Protein 3IE7 (pdb70)

Nearest PDB structures (foldseek):
  3ie7-assembly1_A-2  TM=1.003E+00  e=3.766E-66  Listeria innocua
  3jul-assembly1_A-2  TM=9.665E-01  e=1.535E-56  Listeria innocua
  3uqe-assembly1_A-2  TM=9.172E-01  e=2.773E-26  Escherichia coli K-12
  3umo-assembly1_A  TM=9.247E-01  e=9.355E-26  Escherichia coli K-12
  3uqe-assembly1_B-2  TM=9.059E-01  e=6.903E-26  Escherichia coli K-12

Foldseek 3Di:
DEEEEEFAAKAKEKEFAFADDDDPPDDTDGPDIDIAIGGLSLLLQLLLVVVVGHYEYEYEAEDPCVVVNVVRCVVSVHHYDYDYDYPDHRWYAYWYFYPNAQDIDGTDQGDDDDPVRLVVRLVCCLVPAALAYYEYEDDHGPPCDPVSLLSVLVSNVVRNHQYEYADAAPSVVSPLCAHAYYEAEPVRCVNQFDPVDDDPVVRQLVSCVRYQWYWYAYPQQQIWIDHPNWIKRKHFDDDDARYLAQLVSSLVSQLVSPVCPDNLLSSLLSRLQSRQCSPRDRRDGDPVSSVVRSVVMDMDIDD

Solvent-accessible surface area: 14335 Å² total

Structure (mmCIF, N/CA/C/O backbone):
data_3IE7
#
_entry.id   3IE7
#
_cell.length_a   146.108
_cell.length_b   46.244
_cell.length_c   57.762
_cell.angle_alpha   90.00
_cell.angle_beta   102.08
_cell.angle_gamma   90.00
#
_symmetry.space_group_name_H-M   'C 1 2 1'
#
loop_
_entity.id
_entity.type
_entity.pdbx_description
1 polymer 'Lin2199 protein'
2 non-polymer "ADENOSINE-5'-TRIPHOSPHATE"
3 non-polymer 'MAGNESIUM ION'
4 non-polymer GLYCEROL
5 water water
#
loop_
_atom_site.group_PDB
_atom_site.id
_atom_site.type_symbol
_atom_site.label_atom_id
_atom_site.label_alt_id
_atom_site.label_comp_id
_atom_site.label_asym_id
_atom_site.label_entity_id
_atom_site.label_seq_id
_atom_site.pdbx_PDB_ins_code
_atom_site.Cartn_x
_atom_site.Cartn_y
_atom_site.Cartn_z
_atom_site.occupancy
_atom_site.B_iso_or_equiv
_atom_site.auth_seq_id
_atom_site.auth_comp_id
_atom_site.auth_asym_id
_atom_site.auth_atom_id
_atom_site.pdbx_PDB_model_num
ATOM 1 N N . SER A 1 2 ? 35.086 -15.441 10.456 1.00 32.36 -2 SER A N 1
ATOM 2 C CA . SER A 1 2 ? 34.271 -14.336 11.036 1.00 30.64 -2 SER A CA 1
ATOM 3 C C . SER A 1 2 ? 33.141 -13.986 10.081 1.00 28.37 -2 SER A C 1
ATOM 4 O O . SER A 1 2 ? 33.188 -14.317 8.898 1.00 28.25 -2 SER A O 1
ATOM 7 N N . LEU A 1 3 ? 32.127 -13.308 10.600 1.00 24.06 -1 LEU A N 1
ATOM 8 C CA . LEU A 1 3 ? 30.973 -12.939 9.803 1.00 23.64 -1 LEU A CA 1
ATOM 9 C C . LEU A 1 3 ? 30.300 -11.724 10.416 1.00 18.79 -1 LEU A C 1
ATOM 10 O O . LEU A 1 3 ? 30.539 -11.388 11.578 1.00 17.57 -1 LEU A O 1
ATOM 15 N N . ILE A 1 4 ? 29.469 -11.062 9.621 1.00 16.78 2 ILE A N 1
ATOM 16 C CA . ILE A 1 4 ? 28.726 -9.906 10.100 1.00 15.22 2 ILE A CA 1
ATOM 17 C C . ILE A 1 4 ? 27.255 -10.279 10.198 1.00 15.33 2 ILE A C 1
ATOM 18 O O . ILE A 1 4 ? 26.677 -10.831 9.255 1.00 16.10 2 ILE A O 1
ATOM 23 N N . TYR A 1 5 ? 26.654 -9.974 11.341 1.00 13.77 3 TYR A N 1
ATOM 24 C CA . TYR A 1 5 ? 25.242 -10.245 11.556 1.00 15.83 3 TYR A CA 1
ATOM 25 C C . TYR A 1 5 ? 24.515 -8.921 11.702 1.00 16.66 3 TYR A C 1
ATOM 26 O O . TYR A 1 5 ? 25.027 -7.994 12.331 1.00 16.87 3 TYR A O 1
ATOM 35 N N . THR A 1 6 ? 23.336 -8.820 11.105 1.00 15.93 4 THR A N 1
ATOM 36 C CA . THR A 1 6 ? 22.532 -7.620 11.277 1.00 15.66 4 THR A CA 1
ATOM 37 C C . THR A 1 6 ? 21.310 -8.101 12.036 1.00 16.26 4 THR A C 1
ATOM 38 O O . THR A 1 6 ? 20.894 -9.254 11.898 1.00 15.92 4 THR A O 1
ATOM 42 N N . ILE A 1 7 ? 20.752 -7.227 12.859 1.00 15.42 5 ILE A N 1
ATOM 43 C CA . ILE A 1 7 ? 19.567 -7.576 13.625 1.00 16.84 5 ILE A CA 1
ATOM 44 C C . ILE A 1 7 ? 18.479 -6.566 13.310 1.00 16.89 5 ILE A C 1
ATOM 45 O O . ILE A 1 7 ? 18.638 -5.370 13.549 1.00 16.72 5 ILE A O 1
ATOM 50 N N . THR A 1 8 ? 17.378 -7.062 12.758 1.00 17.34 6 THR A N 1
ATOM 51 C CA . THR A 1 8 ? 16.242 -6.225 12.402 1.00 16.21 6 THR A CA 1
ATOM 52 C C . THR A 1 8 ? 15.059 -6.695 13.234 1.00 16.70 6 THR A C 1
ATOM 53 O O . THR A 1 8 ? 14.415 -7.694 12.911 1.00 18.13 6 THR A O 1
ATOM 57 N N . LEU A 1 9 ? 14.787 -5.974 14.314 1.00 17.31 7 LEU A N 1
ATOM 58 C CA . LEU A 1 9 ? 13.685 -6.320 15.199 1.00 17.70 7 LEU A CA 1
ATOM 59 C C . LEU A 1 9 ? 12.330 -5.987 14.584 1.00 18.91 7 LEU A C 1
ATOM 60 O O . LEU A 1 9 ? 11.312 -6.563 14.965 1.00 19.67 7 LEU A O 1
ATOM 65 N N . ASN A 1 10 ? 12.314 -5.067 13.626 1.00 19.05 8 ASN A N 1
ATOM 66 C CA . ASN A 1 10 ? 11.057 -4.664 13.001 1.00 19.29 8 ASN A CA 1
ATOM 67 C C . ASN A 1 10 ? 11.188 -4.637 11.478 1.00 18.23 8 ASN A C 1
ATOM 68 O O . ASN A 1 10 ? 11.146 -3.576 10.857 1.00 19.36 8 ASN A O 1
ATOM 73 N N . PRO A 1 11 ? 11.341 -5.815 10.854 1.00 18.06 9 PRO A N 1
ATOM 74 C CA . PRO A 1 11 ? 11.475 -5.865 9.398 1.00 18.62 9 PRO A CA 1
ATOM 75 C C . PRO A 1 11 ? 10.209 -5.404 8.689 1.00 20.47 9 PRO A C 1
ATOM 76 O O . PRO A 1 11 ? 9.139 -5.305 9.293 1.00 19.90 9 PRO A O 1
ATOM 80 N N . ALA A 1 12 ? 10.346 -5.119 7.404 1.00 20.21 10 ALA A N 1
ATOM 81 C CA . ALA A 1 12 ? 9.218 -4.673 6.608 1.00 21.20 10 ALA A CA 1
ATOM 82 C C . ALA A 1 12 ? 9.397 -5.058 5.156 1.00 21.57 10 ALA A C 1
ATOM 83 O O . ALA A 1 12 ? 10.473 -5.477 4.731 1.00 22.52 10 ALA A O 1
ATOM 85 N N . ILE A 1 13 ? 8.310 -4.938 4.408 1.00 22.74 11 ILE A N 1
ATOM 86 C CA . ILE A 1 13 ? 8.328 -5.183 2.979 1.00 24.08 11 ILE A CA 1
ATOM 87 C C . ILE A 1 13 ? 7.966 -3.808 2.454 1.00 25.78 11 ILE A C 1
ATOM 88 O O . ILE A 1 13 ? 6.906 -3.277 2.786 1.00 28.28 11 ILE A O 1
ATOM 93 N N . ASP A 1 14 ? 8.859 -3.205 1.681 1.00 27.04 12 ASP A N 1
ATOM 94 C CA . ASP A 1 14 ? 8.578 -1.888 1.132 1.00 27.83 12 ASP A CA 1
ATOM 95 C C . ASP A 1 14 ? 7.959 -2.027 -0.240 1.00 26.86 12 ASP A C 1
ATOM 96 O O . ASP A 1 14 ? 8.482 -2.742 -1.095 1.00 26.63 12 ASP A O 1
ATOM 101 N N . ARG A 1 15 ? 6.838 -1.349 -0.443 1.00 25.71 13 ARG A N 1
ATOM 102 C CA . ARG A 1 15 ? 6.182 -1.365 -1.735 1.00 25.55 13 ARG A CA 1
ATOM 103 C C . ARG A 1 15 ? 6.348 0.040 -2.299 1.00 24.93 13 ARG A C 1
ATOM 104 O O . ARG A 1 15 ? 5.810 1.005 -1.755 1.00 24.16 13 ARG A O 1
ATOM 112 N N . LEU A 1 16 ? 7.132 0.157 -3.365 1.00 24.77 14 LEU A N 1
ATOM 113 C CA . LEU A 1 16 ? 7.354 1.447 -3.999 1.00 24.94 14 LEU A CA 1
ATOM 114 C C . LEU A 1 16 ? 6.250 1.676 -5.013 1.00 24.26 14 LEU A C 1
ATOM 115 O O . LEU A 1 16 ? 6.074 0.889 -5.940 1.00 24.69 14 LEU A O 1
ATOM 120 N N . LEU A 1 17 ? 5.508 2.759 -4.817 1.00 24.25 15 LEU A N 1
ATOM 121 C CA . LEU A 1 17 ? 4.402 3.116 -5.691 1.00 24.22 15 LEU A CA 1
ATOM 122 C C . LEU A 1 17 ? 4.783 4.336 -6.521 1.00 24.07 15 LEU A C 1
ATOM 123 O O . LEU A 1 17 ? 4.825 5.458 -6.010 1.00 24.51 15 LEU A O 1
ATOM 128 N N . PHE A 1 18 ? 5.057 4.103 -7.801 1.00 24.86 16 PHE A N 1
ATOM 129 C CA . PHE A 1 18 ? 5.451 5.164 -8.728 1.00 26.94 16 PHE A CA 1
ATOM 130 C C . PHE A 1 18 ? 4.248 5.849 -9.365 1.00 26.94 16 PHE A C 1
ATOM 131 O O . PHE A 1 18 ? 3.426 5.201 -10.011 1.00 28.50 16 PHE A O 1
ATOM 139 N N . ILE A 1 19 ? 4.157 7.162 -9.186 1.00 28.45 17 ILE A N 1
ATOM 140 C CA . ILE A 1 19 ? 3.062 7.943 -9.753 1.00 29.72 17 ILE A CA 1
ATOM 141 C C . ILE A 1 19 ? 3.632 9.047 -10.638 1.00 31.28 17 ILE A C 1
ATOM 142 O O . ILE A 1 19 ? 4.848 9.167 -10.786 1.00 31.38 17 ILE A O 1
ATOM 147 N N . ARG A 1 20 ? 2.752 9.843 -11.238 1.00 33.78 18 ARG A N 1
ATOM 148 C CA . ARG A 1 20 ? 3.187 10.952 -12.078 1.00 35.99 18 ARG A CA 1
ATOM 149 C C . ARG A 1 20 ? 3.130 12.234 -11.258 1.00 36.04 18 ARG A C 1
ATOM 150 O O . ARG A 1 20 ? 2.130 12.510 -10.597 1.00 36.35 18 ARG A O 1
ATOM 158 N N . GLY A 1 21 ? 4.206 13.010 -11.300 1.00 36.34 19 GLY A N 1
ATOM 159 C CA . GLY A 1 21 ? 4.244 14.261 -10.564 1.00 36.53 19 GLY A CA 1
ATOM 160 C C . GLY A 1 21 ? 4.159 14.120 -9.057 1.00 36.63 19 GLY A C 1
ATOM 161 O O . GLY A 1 21 ? 4.499 13.078 -8.495 1.00 36.17 19 GLY A O 1
ATOM 162 N N . GLU A 1 22 ? 3.696 15.183 -8.404 1.00 36.01 20 GLU A N 1
ATOM 163 C CA . GLU A 1 22 ? 3.563 15.221 -6.950 1.00 36.63 20 GLU A CA 1
ATOM 164 C C . GLU A 1 22 ? 2.383 14.408 -6.423 1.00 35.68 20 GLU A C 1
ATOM 165 O O . GLU A 1 22 ? 1.402 14.182 -7.130 1.00 35.62 20 GLU A O 1
ATOM 171 N N . LEU A 1 23 ? 2.492 13.977 -5.170 1.00 34.88 21 LEU A N 1
ATOM 172 C CA . LEU A 1 23 ? 1.434 13.218 -4.512 1.00 34.49 21 LEU A CA 1
ATOM 173 C C . LEU A 1 23 ? 0.429 14.232 -3.976 1.00 35.53 21 LEU A C 1
ATOM 174 O O . LEU A 1 23 ? 0.707 14.929 -3.000 1.00 36.23 21 LEU A O 1
ATOM 179 N N . GLU A 1 24 ? -0.731 14.312 -4.620 1.00 35.88 22 GLU A N 1
ATOM 180 C CA . GLU A 1 24 ? -1.774 15.253 -4.221 1.00 36.39 22 GLU A CA 1
ATOM 181 C C . GLU A 1 24 ? -2.794 14.609 -3.287 1.00 35.85 22 GLU A C 1
ATOM 182 O O . GLU A 1 24 ? -3.494 13.670 -3.670 1.00 34.51 22 GLU A O 1
ATOM 188 N N . LYS A 1 25 ? -2.882 15.115 -2.062 1.00 36.21 23 LYS A N 1
ATOM 189 C CA . LYS A 1 25 ? -3.831 14.568 -1.103 1.00 37.12 23 LYS A CA 1
ATOM 190 C C . LYS A 1 25 ? -5.253 14.884 -1.552 1.00 38.11 23 LYS A C 1
ATOM 191 O O . LYS A 1 25 ? -5.477 15.847 -2.287 1.00 38.49 23 LYS A O 1
ATOM 197 N N . ARG A 1 26 ? -6.204 14.060 -1.121 1.00 37.54 24 ARG A N 1
ATOM 198 C CA . ARG A 1 26 ? -7.609 14.240 -1.474 1.00 38.95 24 ARG A CA 1
ATOM 199 C C . ARG A 1 26 ? -7.845 14.134 -2.979 1.00 38.11 24 ARG A C 1
ATOM 200 O O . ARG A 1 26 ? -8.880 14.563 -3.487 1.00 38.60 24 ARG A O 1
ATOM 208 N N . LYS A 1 27 ? -6.877 13.556 -3.682 1.00 36.80 25 LYS A N 1
ATOM 209 C CA . LYS A 1 27 ? -6.968 13.364 -5.125 1.00 36.41 25 LYS A CA 1
ATOM 210 C C . LYS A 1 27 ? -6.600 11.921 -5.450 1.00 35.73 25 LYS A C 1
ATOM 211 O O . LYS A 1 27 ? -6.071 11.203 -4.601 1.00 34.59 25 LYS A O 1
ATOM 217 N N . THR A 1 28 ? -6.883 11.502 -6.679 1.00 34.34 26 THR A N 1
ATOM 218 C CA . THR A 1 28 ? -6.555 10.154 -7.122 1.00 34.10 26 THR A CA 1
ATOM 219 C C . THR A 1 28 ? -5.182 10.188 -7.783 1.00 33.23 26 THR A C 1
ATOM 220 O O . THR A 1 28 ? -4.972 10.907 -8.759 1.00 34.23 26 THR A O 1
ATOM 224 N N . ASN A 1 29 ? -4.252 9.410 -7.241 1.00 31.36 27 ASN A N 1
ATOM 225 C CA . ASN A 1 29 ? -2.890 9.346 -7.759 1.00 30.09 27 ASN A CA 1
ATOM 226 C C . ASN A 1 29 ? -2.650 7.954 -8.341 1.00 30.15 27 ASN A C 1
ATOM 227 O O . ASN A 1 29 ? -2.286 7.022 -7.623 1.00 29.32 27 ASN A O 1
ATOM 232 N N . ARG A 1 30 ? -2.862 7.815 -9.645 1.00 29.18 28 ARG A N 1
ATOM 233 C CA . ARG A 1 30 ? -2.690 6.530 -10.313 1.00 30.37 28 ARG A CA 1
ATOM 234 C C . ARG A 1 30 ? -1.255 6.025 -10.243 1.00 28.92 28 ARG A C 1
ATOM 235 O O . ARG A 1 30 ? -0.310 6.778 -10.470 1.00 29.24 28 ARG A O 1
ATOM 243 N N . VAL A 1 31 ? -1.102 4.742 -9.930 1.00 27.72 29 VAL A N 1
ATOM 244 C CA . VAL A 1 31 ? 0.218 4.125 -9.839 1.00 27.47 29 VAL A CA 1
ATOM 245 C C . VAL A 1 31 ? 0.658 3.615 -11.210 1.00 27.39 29 VAL A C 1
ATOM 246 O O . VAL A 1 31 ? -0.025 2.796 -11.821 1.00 28.13 29 VAL A O 1
ATOM 250 N N . ILE A 1 32 ? 1.804 4.102 -11.681 1.00 29.24 30 ILE A N 1
ATOM 251 C CA . ILE A 1 32 ? 2.351 3.709 -12.981 1.00 29.62 30 ILE A CA 1
ATOM 252 C C . ILE A 1 32 ? 2.976 2.323 -12.912 1.00 28.38 30 ILE A C 1
ATOM 253 O O . ILE A 1 32 ? 2.882 1.538 -13.855 1.00 29.16 30 ILE A O 1
ATOM 258 N N . LYS A 1 33 ? 3.627 2.035 -11.792 1.00 28.32 31 LYS A N 1
ATOM 259 C CA . LYS A 1 33 ? 4.260 0.744 -11.583 1.00 27.14 31 LYS A CA 1
ATOM 260 C C . LYS A 1 33 ? 4.526 0.534 -10.100 1.00 26.86 31 LYS A C 1
ATOM 261 O O . LYS A 1 33 ? 4.579 1.491 -9.325 1.00 25.24 31 LYS A O 1
ATOM 267 N N . THR A 1 34 ? 4.687 -0.728 -9.722 1.00 26.40 32 THR A N 1
ATOM 268 C CA . THR A 1 34 ? 4.951 -1.106 -8.343 1.00 26.61 32 THR A CA 1
ATOM 269 C C . THR A 1 34 ? 6.210 -1.960 -8.268 1.00 26.65 32 THR A C 1
ATOM 270 O O . THR A 1 34 ? 6.385 -2.887 -9.059 1.00 27.12 32 THR A O 1
ATOM 274 N N . GLU A 1 35 ? 7.082 -1.642 -7.317 1.00 27.17 33 GLU A N 1
ATOM 275 C CA . GLU A 1 35 ? 8.308 -2.403 -7.118 1.00 27.21 33 GLU A CA 1
ATOM 276 C C . GLU A 1 35 ? 8.414 -2.727 -5.632 1.00 27.00 33 GLU A C 1
ATOM 277 O O . GLU A 1 35 ? 7.803 -2.055 -4.797 1.00 26.53 33 GLU A O 1
ATOM 283 N N . PHE A 1 36 ? 9.177 -3.763 -5.309 1.00 26.50 34 PHE A N 1
ATOM 284 C CA . PHE A 1 36 ? 9.341 -4.186 -3.924 1.00 26.69 34 PHE A CA 1
ATOM 285 C C . PHE A 1 36 ? 10.789 -4.175 -3.478 1.00 27.67 34 PHE A C 1
ATOM 286 O O . PHE A 1 36 ? 11.700 -4.415 -4.269 1.00 28.22 34 PHE A O 1
ATOM 294 N N . ASP A 1 37 ? 10.983 -3.890 -2.195 1.00 27.85 35 ASP A N 1
ATOM 295 C CA . ASP A 1 37 ? 12.306 -3.849 -1.588 1.00 28.18 35 ASP A CA 1
ATOM 296 C C . ASP A 1 37 ? 12.110 -4.317 -0.154 1.00 27.63 35 ASP A C 1
ATOM 297 O O . ASP A 1 37 ? 10.978 -4.415 0.315 1.00 27.54 35 ASP A O 1
ATOM 302 N N . CYS A 1 38 ? 13.192 -4.639 0.541 1.00 28.07 36 CYS A N 1
ATOM 303 C CA . CYS A 1 38 ? 13.039 -5.071 1.921 1.00 29.36 36 CYS A CA 1
ATOM 304 C C . CYS A 1 38 ? 13.043 -3.843 2.816 1.00 28.69 36 CYS A C 1
ATOM 305 O O . CYS A 1 38 ? 13.624 -2.814 2.470 1.00 31.36 36 CYS A O 1
ATOM 308 N N . GLY A 1 39 ? 12.371 -3.951 3.955 1.00 27.43 37 GLY A N 1
ATOM 309 C CA . GLY A 1 39 ? 12.300 -2.847 4.893 1.00 24.93 37 GLY A CA 1
ATOM 310 C C . GLY A 1 39 ? 12.957 -3.226 6.201 1.00 22.80 37 GLY A C 1
ATOM 311 O O . GLY A 1 39 ? 13.210 -4.402 6.456 1.00 22.64 37 GLY A O 1
ATOM 312 N N . GLY A 1 40 ? 13.209 -2.237 7.047 1.00 21.88 38 GLY A N 1
ATOM 313 C CA . GLY A 1 40 ? 13.873 -2.512 8.303 1.00 23.08 38 GLY A CA 1
ATOM 314 C C . GLY A 1 40 ? 15.323 -2.156 8.050 1.00 22.18 38 GLY A C 1
ATOM 315 O O . GLY A 1 40 ? 15.946 -2.675 7.120 1.00 23.22 38 GLY A O 1
ATOM 316 N N . LYS A 1 41 ? 15.856 -1.264 8.873 1.00 21.90 39 LYS A N 1
ATOM 317 C CA . LYS A 1 41 ? 17.226 -0.793 8.724 1.00 20.35 39 LYS A CA 1
ATOM 318 C C . LYS A 1 41 ? 18.287 -1.878 8.652 1.00 19.74 39 LYS A C 1
ATOM 319 O O . LYS A 1 41 ? 19.201 -1.804 7.829 1.00 19.77 39 LYS A O 1
ATOM 325 N N . GLY A 1 42 ? 18.176 -2.881 9.515 1.00 19.29 40 GLY A N 1
ATOM 326 C CA . GLY A 1 42 ? 19.152 -3.956 9.505 1.00 17.55 40 GLY A CA 1
ATOM 327 C C . GLY A 1 42 ? 19.200 -4.691 8.176 1.00 17.85 40 GLY A C 1
ATOM 328 O O . GLY A 1 42 ? 20.267 -5.114 7.737 1.00 15.98 40 GLY A O 1
ATOM 329 N N . LEU A 1 43 ? 18.044 -4.852 7.535 1.00 17.80 41 LEU A N 1
ATOM 330 C CA . LEU A 1 43 ? 17.987 -5.542 6.247 1.00 17.74 41 LEU A CA 1
ATOM 331 C C . LEU A 1 43 ? 18.637 -4.705 5.154 1.00 18.18 41 LEU A C 1
ATOM 332 O O . LEU A 1 43 ? 19.260 -5.241 4.237 1.00 18.66 41 LEU A O 1
ATOM 337 N N . HIS A 1 44 ? 18.491 -3.387 5.247 1.00 19.97 42 HIS A N 1
ATOM 338 C CA . HIS A 1 44 ? 19.119 -2.503 4.277 1.00 21.98 42 HIS A CA 1
ATOM 339 C C . HIS A 1 44 ? 20.629 -2.606 4.439 1.00 20.37 42 HIS A C 1
ATOM 340 O O . HIS A 1 44 ? 21.364 -2.585 3.454 1.00 20.94 42 HIS A O 1
ATOM 347 N N . VAL A 1 45 ? 21.093 -2.717 5.681 1.00 18.01 43 VAL A N 1
ATOM 348 C CA . VAL A 1 45 ? 22.523 -2.840 5.928 1.00 16.32 43 VAL A CA 1
ATOM 349 C C . VAL A 1 45 ? 23.022 -4.162 5.346 1.00 16.94 43 VAL A C 1
ATOM 350 O O . VAL A 1 45 ? 24.101 -4.214 4.753 1.00 15.58 43 VAL A O 1
ATOM 354 N N . SER A 1 46 ? 22.232 -5.223 5.508 1.00 17.24 44 SER A N 1
ATOM 355 C CA . SER A 1 46 ? 22.596 -6.522 4.947 1.00 16.97 44 SER A CA 1
ATOM 356 C C . SER A 1 46 ? 22.681 -6.417 3.427 1.00 16.82 44 SER A C 1
ATOM 357 O O . SER A 1 46 ? 23.587 -6.971 2.810 1.00 16.58 44 SER A O 1
ATOM 360 N N . GLY A 1 47 ? 21.731 -5.704 2.828 1.00 15.37 45 GLY A N 1
ATOM 361 C CA . GLY A 1 47 ? 21.733 -5.536 1.383 1.00 16.38 45 GLY A CA 1
ATOM 362 C C . GLY A 1 47 ? 23.006 -4.849 0.912 1.00 15.70 45 GLY A C 1
ATOM 363 O O . GLY A 1 47 ? 23.578 -5.209 -0.117 1.00 17.51 45 GLY A O 1
ATOM 364 N N . VAL A 1 48 ? 23.452 -3.851 1.669 1.00 14.90 46 VAL A N 1
ATOM 365 C CA . VAL A 1 48 ? 24.672 -3.131 1.327 1.00 15.57 46 VAL A CA 1
ATOM 366 C C . VAL A 1 48 ? 25.888 -4.049 1.418 1.00 15.15 46 VAL A C 1
ATOM 367 O O . VAL A 1 48 ? 26.728 -4.082 0.512 1.00 16.30 46 VAL A O 1
ATOM 371 N N . LEU A 1 49 ? 25.983 -4.794 2.512 1.00 15.72 47 LEU A N 1
ATOM 372 C CA . LEU A 1 49 ? 27.095 -5.715 2.711 1.00 17.16 47 LEU A CA 1
ATOM 373 C C . LEU A 1 49 ? 27.138 -6.758 1.600 1.00 17.87 47 LEU A C 1
ATOM 374 O O . LEU A 1 49 ? 28.207 -7.126 1.112 1.00 17.06 47 LEU A O 1
ATOM 379 N N . SER A 1 50 ? 25.967 -7.227 1.191 1.00 17.97 48 SER A N 1
ATOM 380 C CA . SER A 1 50 ? 25.911 -8.225 0.134 1.00 17.78 48 SER A CA 1
ATOM 381 C C . SER A 1 50 ? 26.367 -7.663 -1.213 1.00 17.57 48 SER A C 1
ATOM 382 O O . SER A 1 50 ? 26.908 -8.399 -2.044 1.00 19.32 48 SER A O 1
ATOM 385 N N . LYS A 1 51 ? 26.171 -6.362 -1.428 1.00 17.58 49 LYS A N 1
ATOM 386 C CA . LYS A 1 51 ? 26.612 -5.739 -2.674 1.00 18.13 49 LYS A CA 1
ATOM 387 C C . LYS A 1 51 ? 28.138 -5.773 -2.719 1.00 18.91 49 LYS A C 1
ATOM 388 O O . LYS A 1 51 ? 28.729 -5.864 -3.792 1.00 20.01 49 LYS A O 1
ATOM 394 N N . PHE A 1 52 ? 28.765 -5.687 -1.547 1.00 16.78 50 PHE A N 1
ATOM 395 C CA . PHE A 1 52 ? 30.220 -5.732 -1.441 1.00 18.04 50 PHE A CA 1
ATOM 396 C C . PHE A 1 52 ? 30.722 -7.160 -1.617 1.00 16.92 50 PHE A C 1
ATOM 397 O O . PHE A 1 52 ? 31.878 -7.378 -1.975 1.00 16.46 50 PHE A O 1
ATOM 405 N N . GLY A 1 53 ? 29.852 -8.128 -1.348 1.00 19.43 51 GLY A N 1
ATOM 406 C CA . GLY A 1 53 ? 30.240 -9.524 -1.460 1.00 20.57 51 GLY A CA 1
ATOM 407 C C . GLY A 1 53 ? 30.808 -10.059 -0.155 1.00 20.66 51 GLY A C 1
ATOM 408 O O . GLY A 1 53 ? 31.304 -11.183 -0.091 1.00 20.58 51 GLY A O 1
ATOM 409 N N . ILE A 1 54 ? 30.726 -9.248 0.895 1.00 20.23 52 ILE A N 1
ATOM 410 C CA . ILE A 1 54 ? 31.234 -9.617 2.209 1.00 21.61 52 ILE A CA 1
ATOM 411 C C . ILE A 1 54 ? 30.217 -10.495 2.933 1.00 19.80 52 ILE A C 1
ATOM 412 O O . ILE A 1 54 ? 29.030 -10.193 2.932 1.00 19.97 52 ILE A O 1
ATOM 417 N N . LYS A 1 55 ? 30.698 -11.568 3.556 1.00 20.31 53 LYS A N 1
ATOM 418 C CA . LYS A 1 55 ? 29.835 -12.520 4.257 1.00 20.18 53 LYS A CA 1
ATOM 419 C C . LYS A 1 55 ? 29.009 -11.884 5.366 1.00 18.13 53 LYS A C 1
ATOM 420 O O . LYS A 1 55 ? 29.545 -11.219 6.251 1.00 17.83 53 LYS A O 1
ATOM 426 N N . ASN A 1 56 ? 27.698 -12.106 5.330 1.00 17.71 54 ASN A N 1
ATOM 427 C CA . ASN A 1 56 ? 26.820 -11.555 6.358 1.00 16.60 54 ASN A CA 1
ATOM 428 C C . ASN A 1 56 ? 25.532 -12.361 6.454 1.00 16.25 54 ASN A C 1
ATOM 429 O O . ASN A 1 56 ? 25.171 -13.075 5.518 1.00 17.54 54 ASN A O 1
ATOM 434 N N . GLU A 1 57 ? 24.848 -12.259 7.592 1.00 15.09 55 GLU A N 1
ATOM 435 C CA . GLU A 1 57 ? 23.592 -12.981 7.798 1.00 16.69 55 GLU A CA 1
ATOM 436 C C . GLU A 1 57 ? 22.620 -12.082 8.550 1.00 17.51 55 GLU A C 1
ATOM 437 O O . GLU A 1 57 ? 22.999 -11.431 9.526 1.00 16.70 55 GLU A O 1
ATOM 443 N N . ALA A 1 58 ? 21.372 -12.047 8.094 1.00 15.89 56 ALA A N 1
ATOM 444 C CA . ALA A 1 58 ? 20.350 -11.220 8.722 1.00 16.40 56 ALA A CA 1
ATOM 445 C C . ALA A 1 58 ? 19.541 -11.982 9.764 1.00 17.44 56 ALA A C 1
ATOM 446 O O . ALA A 1 58 ? 19.039 -13.079 9.492 1.00 17.89 56 ALA A O 1
ATOM 448 N N . LEU A 1 59 ? 19.419 -11.388 10.950 1.00 15.83 57 LEU A N 1
ATOM 449 C CA . LEU A 1 59 ? 18.651 -11.964 12.051 1.00 18.73 57 LEU A CA 1
ATOM 450 C C . LEU A 1 59 ? 17.477 -11.042 12.368 1.00 18.45 57 LEU A C 1
ATOM 451 O O . LEU A 1 59 ? 17.482 -9.872 11.988 1.00 18.82 57 LEU A O 1
ATOM 456 N N . GLY A 1 60 ? 16.472 -11.571 13.060 1.00 19.20 58 GLY A N 1
ATOM 457 C CA . GLY A 1 60 ? 15.316 -10.760 13.409 1.00 19.93 58 GLY A CA 1
ATOM 458 C C . GLY A 1 60 ? 14.058 -11.596 13.521 1.00 20.49 58 GLY A C 1
ATOM 459 O O . GLY A 1 60 ? 14.125 -12.824 13.497 1.00 20.97 58 GLY A O 1
ATOM 460 N N . ILE A 1 61 ? 12.912 -10.936 13.640 1.00 19.83 59 ILE A N 1
ATOM 461 C CA . ILE A 1 61 ? 11.643 -11.646 13.761 1.00 20.80 59 ILE A CA 1
ATOM 462 C C . ILE A 1 61 ? 10.686 -11.198 12.661 1.00 19.76 59 ILE A C 1
ATOM 463 O O . ILE A 1 61 ? 10.344 -10.019 12.572 1.00 19.53 59 ILE A O 1
ATOM 468 N N . ALA A 1 62 ? 10.252 -12.144 11.830 1.00 20.12 60 ALA A N 1
ATOM 469 C CA . ALA A 1 62 ? 9.340 -11.842 10.728 1.00 21.00 60 ALA A CA 1
ATOM 470 C C . ALA A 1 62 ? 7.993 -12.552 10.874 1.00 22.74 60 ALA A C 1
ATOM 471 O O . ALA A 1 62 ? 7.883 -13.558 11.576 1.00 21.85 60 ALA A O 1
ATOM 473 N N . GLY A 1 63 ? 6.980 -12.019 10.197 1.00 23.81 61 GLY A N 1
ATOM 474 C CA . GLY A 1 63 ? 5.651 -12.606 10.245 1.00 24.84 61 GLY A CA 1
ATOM 475 C C . GLY A 1 63 ? 5.532 -13.834 9.360 1.00 26.52 61 GLY A C 1
ATOM 476 O O . GLY A 1 63 ? 6.088 -13.888 8.262 1.00 26.34 61 GLY A O 1
ATOM 477 N N . SER A 1 64 ? 4.784 -14.824 9.830 1.00 27.89 62 SER A N 1
ATOM 478 C CA . SER A 1 64 ? 4.610 -16.063 9.085 1.00 28.89 62 SER A CA 1
ATOM 479 C C . SER A 1 64 ? 3.730 -15.949 7.845 1.00 28.40 62 SER A C 1
ATOM 480 O O . SER A 1 64 ? 4.004 -16.580 6.823 1.00 28.18 62 SER A O 1
ATOM 483 N N . ASP A 1 65 ? 2.679 -15.140 7.939 1.00 29.01 63 ASP A N 1
ATOM 484 C CA . ASP A 1 65 ? 1.710 -15.005 6.855 1.00 29.16 63 ASP A CA 1
ATOM 485 C C . ASP A 1 65 ? 2.166 -14.481 5.496 1.00 29.37 63 ASP A C 1
ATOM 486 O O . ASP A 1 65 ? 1.503 -14.729 4.488 1.00 28.35 63 ASP A O 1
ATOM 491 N N . ASN A 1 66 ? 3.277 -13.752 5.450 1.00 27.26 64 ASN A N 1
ATOM 492 C CA . ASN A 1 66 ? 3.787 -13.275 4.169 1.00 26.68 64 ASN A CA 1
ATOM 493 C C . ASN A 1 66 ? 5.289 -13.530 4.118 1.00 25.58 64 ASN A C 1
ATOM 494 O O . ASN A 1 66 ? 6.045 -12.772 3.514 1.00 25.55 64 ASN A O 1
ATOM 499 N N . LEU A 1 67 ? 5.699 -14.627 4.747 1.00 26.90 65 LEU A N 1
ATOM 500 C CA . LEU A 1 67 ? 7.100 -15.026 4.812 1.00 26.42 65 LEU A CA 1
ATOM 501 C C . LEU A 1 67 ? 7.697 -15.322 3.436 1.00 28.16 65 LEU A C 1
ATOM 502 O O . LEU A 1 67 ? 8.824 -14.918 3.150 1.00 27.47 65 LEU A O 1
ATOM 507 N N . ASP A 1 68 ? 6.954 -16.029 2.586 1.00 27.25 66 ASP A N 1
ATOM 508 C CA . ASP A 1 68 ? 7.457 -16.349 1.253 1.00 28.02 66 ASP A CA 1
ATOM 509 C C . ASP A 1 68 ? 7.780 -15.082 0.467 1.00 27.34 66 ASP A C 1
ATOM 510 O O . ASP A 1 68 ? 8.776 -15.026 -0.250 1.00 28.27 66 ASP A O 1
ATOM 515 N N . LYS A 1 69 ? 6.932 -14.069 0.605 1.00 26.81 67 LYS A N 1
ATOM 516 C CA . LYS A 1 69 ? 7.121 -12.803 -0.099 1.00 26.90 67 LYS A CA 1
ATOM 517 C C . LYS A 1 69 ? 8.398 -12.123 0.375 1.00 25.64 67 LYS A C 1
ATOM 518 O O . LYS A 1 69 ? 9.216 -11.683 -0.434 1.00 25.58 67 LYS A O 1
ATOM 524 N N . LEU A 1 70 ? 8.559 -12.036 1.692 1.00 24.00 68 LEU A N 1
ATOM 525 C CA . LEU A 1 70 ? 9.745 -11.419 2.271 1.00 23.41 68 LEU A CA 1
ATOM 526 C C . LEU A 1 70 ? 11.003 -12.148 1.813 1.00 23.57 68 LEU A C 1
ATOM 527 O O . LEU A 1 70 ? 11.974 -11.517 1.391 1.00 22.93 68 LEU A O 1
ATOM 532 N N . TYR A 1 71 ? 10.980 -13.477 1.896 1.00 23.72 69 TYR A N 1
ATOM 533 C CA . TYR A 1 71 ? 12.125 -14.288 1.498 1.00 24.80 69 TYR A CA 1
ATOM 534 C C . TYR A 1 71 ? 12.455 -14.139 0.021 1.00 25.12 69 TYR A C 1
ATOM 535 O O . TYR A 1 71 ? 13.621 -14.179 -0.362 1.00 26.20 69 TYR A O 1
ATOM 544 N N . ALA A 1 72 ? 11.430 -13.968 -0.809 1.00 25.80 70 ALA A N 1
ATOM 545 C CA . ALA A 1 72 ? 11.642 -13.800 -2.240 1.00 26.09 70 ALA A CA 1
ATOM 546 C C . ALA A 1 72 ? 12.384 -12.490 -2.487 1.00 25.93 70 ALA A C 1
ATOM 547 O O . ALA A 1 72 ? 13.275 -12.423 -3.335 1.00 25.64 70 ALA A O 1
ATOM 549 N N . ILE A 1 73 ? 12.008 -11.452 -1.745 1.00 24.79 71 ILE A N 1
ATOM 550 C CA . ILE A 1 73 ? 12.651 -10.150 -1.872 1.00 24.71 71 ILE A CA 1
ATOM 551 C C . ILE A 1 73 ? 14.105 -10.251 -1.403 1.00 24.59 71 ILE A C 1
ATOM 552 O O . ILE A 1 73 ? 15.011 -9.712 -2.038 1.00 23.98 71 ILE A O 1
ATOM 557 N N . LEU A 1 74 ? 14.317 -10.950 -0.289 1.00 23.76 72 LEU A N 1
ATOM 558 C CA . LEU A 1 74 ? 15.655 -11.127 0.258 1.00 24.17 72 LEU A CA 1
ATOM 559 C C . LEU A 1 74 ? 16.561 -11.873 -0.714 1.00 25.63 72 LEU A C 1
ATOM 560 O O . LEU A 1 74 ? 17.751 -11.573 -0.818 1.00 23.08 72 LEU A O 1
ATOM 565 N N . LYS A 1 75 ? 16.008 -12.842 -1.437 1.00 24.35 73 LYS A N 1
ATOM 566 C CA . LYS A 1 75 ? 16.829 -13.576 -2.387 1.00 26.37 73 LYS A CA 1
ATOM 567 C C . LYS A 1 75 ? 17.216 -12.657 -3.543 1.00 26.70 73 LYS A C 1
ATOM 568 O O . LYS A 1 75 ? 18.321 -12.757 -4.073 1.00 28.85 73 LYS A O 1
ATOM 574 N N . GLU A 1 76 ? 16.306 -11.761 -3.919 1.00 27.70 74 GLU A N 1
ATOM 575 C CA . GLU A 1 76 ? 16.548 -10.815 -5.007 1.00 29.25 74 GLU A CA 1
ATOM 576 C C . GLU A 1 76 ? 17.645 -9.827 -4.618 1.00 28.76 74 GLU A C 1
ATOM 577 O O . GLU A 1 76 ? 18.294 -9.235 -5.485 1.00 29.81 74 GLU A O 1
ATOM 583 N N . LYS A 1 77 ? 17.847 -9.656 -3.314 1.00 27.15 75 LYS A N 1
ATOM 584 C CA . LYS A 1 77 ? 18.867 -8.742 -2.806 1.00 27.39 75 LYS A CA 1
ATOM 585 C C . LYS A 1 77 ? 20.117 -9.497 -2.362 1.00 26.60 75 LYS A C 1
ATOM 586 O O . LYS A 1 77 ? 21.073 -8.891 -1.879 1.00 26.08 75 LYS A O 1
ATOM 592 N N . HIS A 1 78 ? 20.102 -10.820 -2.522 1.00 25.26 76 HIS A N 1
ATOM 593 C CA . HIS A 1 78 ? 21.234 -11.665 -2.146 1.00 25.66 76 HIS A CA 1
ATOM 594 C C . HIS A 1 78 ? 21.537 -11.586 -0.651 1.00 23.89 76 HIS A C 1
ATOM 595 O O . HIS A 1 78 ? 22.695 -11.623 -0.230 1.00 23.52 76 HIS A O 1
ATOM 602 N N . ILE A 1 79 ? 20.479 -11.489 0.146 1.00 21.72 77 ILE A N 1
ATOM 603 C CA . ILE A 1 79 ? 20.613 -11.410 1.594 1.00 19.69 77 ILE A CA 1
ATOM 604 C C . ILE A 1 79 ? 20.338 -12.769 2.227 1.00 21.15 77 ILE A C 1
ATOM 605 O O . ILE A 1 79 ? 19.236 -13.312 2.093 1.00 21.93 77 ILE A O 1
ATOM 610 N N . ASN A 1 80 ? 21.352 -13.331 2.878 1.00 19.92 78 ASN A N 1
ATOM 611 C CA . ASN A 1 80 ? 21.202 -14.606 3.566 1.00 21.02 78 ASN A CA 1
ATOM 612 C C . ASN A 1 80 ? 20.625 -14.286 4.934 1.00 21.56 78 ASN A C 1
ATOM 613 O O . ASN A 1 80 ? 20.970 -13.264 5.541 1.00 21.64 78 ASN A O 1
ATOM 618 N N . HIS A 1 81 ? 19.760 -15.163 5.429 1.00 21.06 79 HIS A N 1
ATOM 619 C CA . HIS A 1 81 ? 19.099 -14.912 6.698 1.00 21.25 79 HIS A CA 1
ATOM 620 C C . HIS A 1 81 ? 18.780 -16.161 7.503 1.00 21.66 79 HIS A C 1
ATOM 621 O O . HIS A 1 81 ? 18.873 -17.282 7.006 1.00 22.74 79 HIS A O 1
ATOM 628 N N . ASP A 1 82 ? 18.412 -15.937 8.759 1.00 22.32 80 ASP A N 1
ATOM 629 C CA . ASP A 1 82 ? 18.003 -16.991 9.675 1.00 22.08 80 ASP A CA 1
ATOM 630 C C . ASP A 1 82 ? 17.053 -16.316 10.659 1.00 23.11 80 ASP A C 1
ATOM 631 O O . ASP A 1 82 ? 17.331 -16.201 11.855 1.00 24.29 80 ASP A O 1
ATOM 636 N N . PHE A 1 83 ? 15.934 -15.846 10.116 1.00 23.02 81 PHE A N 1
ATOM 637 C CA . PHE A 1 83 ? 14.902 -15.152 10.877 1.00 23.94 81 PHE A CA 1
ATOM 638 C C . PHE A 1 83 ? 14.066 -16.072 11.753 1.00 25.36 81 PHE A C 1
ATOM 639 O O . PHE A 1 83 ? 13.851 -17.240 11.424 1.00 26.12 81 PHE A O 1
ATOM 647 N N . LEU A 1 84 ? 13.606 -15.541 12.878 1.00 23.83 82 LEU A N 1
ATOM 648 C CA . LEU A 1 84 ? 12.723 -16.294 13.752 1.00 25.30 82 LEU A CA 1
ATOM 649 C C . LEU A 1 84 ? 11.367 -15.930 13.169 1.00 25.01 82 LEU A C 1
ATOM 650 O O . LEU A 1 84 ? 11.220 -14.867 12.566 1.00 23.23 82 LEU A O 1
ATOM 655 N N . VAL A 1 85 ? 10.377 -16.796 13.330 1.00 25.27 83 VAL A N 1
ATOM 656 C CA . VAL A 1 85 ? 9.067 -16.506 12.770 1.00 26.19 83 VAL A CA 1
ATOM 657 C C . VAL A 1 85 ? 7.978 -16.380 13.828 1.00 26.53 83 VAL A C 1
ATOM 658 O O . VAL A 1 85 ? 7.900 -17.190 14.750 1.00 27.71 83 VAL A O 1
ATOM 662 N N . GLU A 1 86 ? 7.148 -15.351 13.684 1.00 27.36 84 GLU A N 1
ATOM 663 C CA . GLU A 1 86 ? 6.042 -15.098 14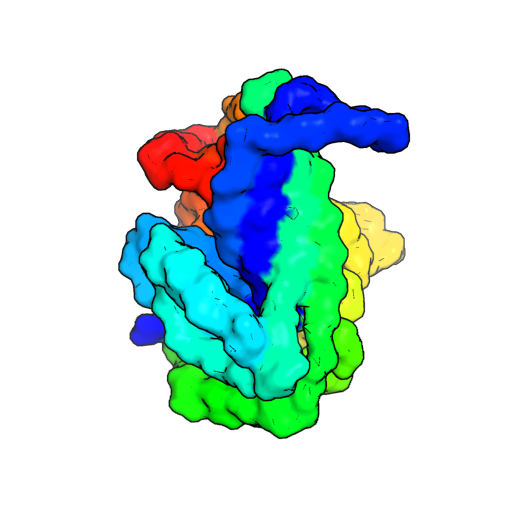.602 1.00 27.61 84 GLU A CA 1
ATOM 664 C C . GLU A 1 86 ? 4.766 -15.601 13.926 1.00 28.36 84 GLU A C 1
ATOM 665 O O . GLU A 1 86 ? 4.308 -15.030 12.933 1.00 26.84 84 GLU A O 1
ATOM 671 N N . ALA A 1 87 ? 4.202 -16.678 14.465 1.00 28.88 85 ALA A N 1
ATOM 672 C CA . ALA A 1 87 ? 2.995 -17.281 13.906 1.00 29.45 85 ALA A CA 1
ATOM 673 C C . ALA A 1 87 ? 1.770 -16.375 13.967 1.00 29.80 85 ALA A C 1
ATOM 674 O O . ALA A 1 87 ? 1.603 -15.596 14.905 1.00 30.13 85 ALA A O 1
ATOM 676 N N . GLY A 1 88 ? 0.923 -16.483 12.947 1.00 30.89 86 GLY A N 1
ATOM 677 C CA . GLY A 1 88 ? -0.301 -15.701 12.888 1.00 31.31 86 GLY A CA 1
ATOM 678 C C . GLY A 1 88 ? -0.169 -14.203 12.696 1.00 31.92 86 GLY A C 1
ATOM 679 O O . GLY A 1 88 ? -1.106 -13.460 12.985 1.00 32.63 86 GLY A O 1
ATOM 680 N N . THR A 1 89 ? 0.982 -13.748 12.212 1.00 30.51 87 THR A N 1
ATOM 681 C CA . THR A 1 89 ? 1.195 -12.323 11.987 1.00 29.23 87 THR A CA 1
ATOM 682 C C . THR A 1 89 ? 1.817 -12.114 10.613 1.00 26.53 87 THR A C 1
ATOM 683 O O . THR A 1 89 ? 2.286 -13.059 9.986 1.00 26.05 87 THR A O 1
ATOM 687 N N . SER A 1 90 ? 1.816 -10.868 10.156 1.00 26.61 88 SER A N 1
ATOM 688 C CA . SER A 1 90 ? 2.396 -10.517 8.866 1.00 26.41 88 SER A CA 1
ATOM 689 C C . SER A 1 90 ? 3.467 -9.449 9.056 1.00 25.85 88 SER A C 1
ATOM 690 O O . SER A 1 90 ? 3.313 -8.541 9.876 1.00 25.60 88 SER A O 1
ATOM 693 N N . THR A 1 91 ? 4.563 -9.574 8.317 1.00 25.09 89 THR A N 1
ATOM 694 C CA . THR A 1 91 ? 5.617 -8.577 8.390 1.00 25.29 89 THR A CA 1
ATOM 695 C C . THR A 1 91 ? 4.974 -7.310 7.853 1.00 24.77 89 THR A C 1
ATOM 696 O O . THR A 1 91 ? 4.298 -7.341 6.820 1.00 26.24 89 THR A O 1
ATOM 700 N N . ARG A 1 92 ? 5.173 -6.206 8.561 1.00 23.12 90 ARG A N 1
ATOM 701 C CA . ARG A 1 92 ? 4.605 -4.921 8.171 1.00 23.69 90 ARG A CA 1
ATOM 702 C C . ARG A 1 92 ? 5.002 -4.485 6.764 1.00 24.88 90 ARG A C 1
ATOM 703 O O . ARG A 1 92 ? 6.051 -4.868 6.251 1.00 24.12 90 ARG A O 1
ATOM 711 N N . GLU A 1 93 ? 4.144 -3.688 6.136 1.00 27.06 91 GLU A N 1
ATOM 712 C CA . GLU A 1 93 ? 4.426 -3.174 4.806 1.00 29.33 91 GLU A CA 1
ATOM 713 C C . GLU A 1 93 ? 4.561 -1.658 4.891 1.00 30.30 91 GLU A C 1
ATOM 714 O O . GLU A 1 93 ? 3.759 -0.994 5.547 1.00 31.52 91 GLU A O 1
ATOM 720 N N . CYS A 1 94 ? 5.595 -1.118 4.253 1.00 30.04 92 CYS A N 1
ATOM 721 C CA . CYS A 1 94 ? 5.824 0.323 4.244 1.00 30.55 92 CYS A CA 1
ATOM 722 C C . CYS A 1 94 ? 5.613 0.806 2.819 1.00 28.94 92 CYS A C 1
ATOM 723 O O . CYS A 1 94 ? 6.297 0.367 1.894 1.00 29.59 92 CYS A O 1
ATOM 726 N N . PHE A 1 95 ? 4.656 1.706 2.644 1.00 26.00 93 PHE A N 1
ATOM 727 C CA . PHE A 1 95 ? 4.351 2.228 1.327 1.00 26.08 93 PHE A CA 1
ATOM 728 C C . PHE A 1 95 ? 5.166 3.483 1.060 1.00 27.11 93 PHE A C 1
ATOM 729 O O . PHE A 1 95 ? 5.155 4.429 1.846 1.00 28.47 93 PHE A O 1
ATOM 737 N N . VAL A 1 96 ? 5.896 3.459 -0.047 1.00 26.98 94 VAL A N 1
ATOM 738 C CA . VAL A 1 96 ? 6.746 4.571 -0.443 1.00 27.14 94 VAL A CA 1
ATOM 739 C C . VAL A 1 96 ? 6.270 5.101 -1.790 1.00 27.37 94 VAL A C 1
ATOM 740 O O . VAL A 1 96 ? 6.385 4.420 -2.812 1.00 27.75 94 VAL A O 1
ATOM 744 N N . VAL A 1 97 ? 5.728 6.315 -1.778 1.00 27.05 95 VAL A N 1
ATOM 745 C CA . VAL A 1 97 ? 5.219 6.942 -2.990 1.00 27.41 95 VAL A CA 1
ATOM 746 C C . VAL A 1 97 ? 6.253 7.886 -3.596 1.00 28.10 95 VAL A C 1
ATOM 747 O O . VAL A 1 97 ? 6.673 8.852 -2.959 1.00 28.73 95 VAL A O 1
ATOM 751 N N . LEU A 1 98 ? 6.662 7.596 -4.826 1.00 28.95 96 LEU A N 1
ATOM 752 C CA . LEU A 1 98 ? 7.639 8.421 -5.529 1.00 30.63 96 LEU A CA 1
ATOM 753 C C . LEU A 1 98 ? 7.292 8.554 -7.007 1.00 31.50 96 LEU A C 1
ATOM 754 O O . LEU A 1 98 ? 6.365 7.908 -7.497 1.00 29.53 96 LEU A O 1
ATOM 759 N N . SER A 1 99 ? 8.037 9.400 -7.714 1.00 32.21 97 SER A N 1
ATOM 760 C CA . SER A 1 99 ? 7.794 9.627 -9.133 1.00 33.72 97 SER A CA 1
ATOM 761 C C . SER A 1 99 ? 9.081 9.856 -9.914 1.00 34.65 97 SER A C 1
ATOM 762 O O . SER A 1 99 ? 10.055 10.383 -9.378 1.00 35.72 97 SER A O 1
ATOM 765 N N . ASP A 1 100 ? 9.084 9.460 -11.184 1.00 36.14 98 ASP A N 1
ATOM 766 C CA . ASP A 1 100 ? 10.257 9.657 -12.026 1.00 38.34 98 ASP A CA 1
ATOM 767 C C . ASP A 1 100 ? 10.342 11.133 -12.393 1.00 39.45 98 ASP A C 1
ATOM 768 O O . ASP A 1 100 ? 11.336 11.585 -12.961 1.00 41.10 98 ASP A O 1
ATOM 773 N N . ASP A 1 101 ? 9.294 11.879 -12.053 1.00 39.99 99 ASP A N 1
ATOM 774 C CA . ASP A 1 101 ? 9.223 13.304 -12.358 1.00 41.18 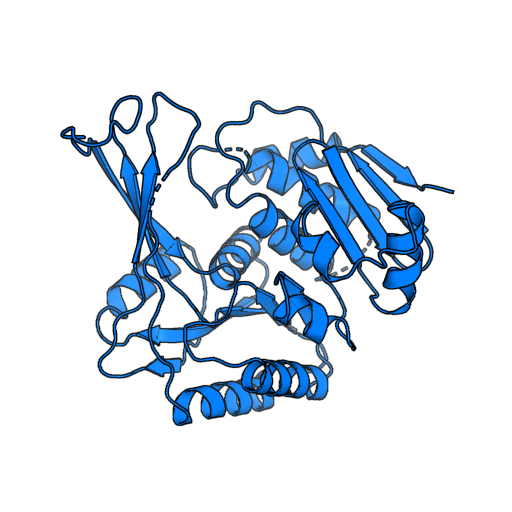99 ASP A CA 1
ATOM 775 C C . ASP A 1 101 ? 9.702 14.197 -11.218 1.00 40.48 99 ASP A C 1
ATOM 776 O O . ASP A 1 101 ? 10.014 15.366 -11.438 1.00 41.49 99 ASP A O 1
ATOM 781 N N . THR A 1 102 ? 9.760 13.654 -10.005 1.00 38.89 100 THR A N 1
ATOM 782 C CA . THR A 1 102 ? 10.176 14.444 -8.849 1.00 37.93 100 THR A CA 1
ATOM 783 C C . THR A 1 102 ? 11.316 13.821 -8.048 1.00 38.02 100 THR A C 1
ATOM 784 O O . THR A 1 102 ? 11.780 12.726 -8.355 1.00 37.70 100 THR A O 1
ATOM 788 N N . ASN A 1 103 ? 11.750 14.534 -7.011 1.00 38.43 101 ASN A N 1
ATOM 789 C CA . ASN A 1 103 ? 12.843 14.089 -6.152 1.00 40.09 101 ASN A CA 1
ATOM 790 C C . ASN A 1 103 ? 12.373 13.544 -4.805 1.00 40.34 101 ASN A C 1
ATOM 791 O O . ASN A 1 103 ? 13.032 12.700 -4.199 1.00 39.46 101 ASN A O 1
ATOM 796 N N . GLY A 1 104 ? 11.230 14.023 -4.334 1.00 39.34 102 GLY A N 1
ATOM 797 C CA . GLY A 1 104 ? 10.736 13.574 -3.048 1.00 40.56 102 GLY A CA 1
ATOM 798 C C . GLY A 1 104 ? 10.350 12.112 -2.930 1.00 40.47 102 GLY A C 1
ATOM 799 O O . GLY A 1 104 ? 10.550 11.308 -3.841 1.00 40.91 102 GLY A O 1
ATOM 800 N N . SER A 1 105 ? 9.807 11.777 -1.766 1.00 39.88 103 SER A N 1
ATOM 801 C CA . SER A 1 105 ? 9.342 10.433 -1.465 1.00 38.05 103 SER A CA 1
ATOM 802 C C . SER A 1 105 ? 8.478 10.559 -0.223 1.00 36.23 103 SER A C 1
ATOM 803 O O . SER A 1 105 ? 8.905 11.126 0.782 1.00 36.61 103 SER A O 1
ATOM 806 N N . THR A 1 106 ? 7.254 10.055 -0.305 1.00 33.03 104 THR A N 1
ATOM 807 C CA . THR A 1 106 ? 6.341 10.105 0.824 1.00 31.71 104 THR A CA 1
ATOM 808 C C . THR A 1 106 ? 6.260 8.702 1.394 1.00 31.71 104 THR A C 1
ATOM 809 O O . THR A 1 106 ? 5.962 7.746 0.681 1.00 31.08 104 THR A O 1
ATOM 821 N N . ILE A 1 108 ? 4.655 5.938 4.039 1.00 27.84 106 ILE A N 1
ATOM 822 C CA . ILE A 1 108 ? 3.467 5.550 4.792 1.00 27.68 106 ILE A CA 1
ATOM 823 C C . ILE A 1 108 ? 3.728 4.148 5.345 1.00 27.03 106 ILE A C 1
ATOM 824 O O . ILE A 1 108 ? 3.345 3.142 4.742 1.00 25.89 106 ILE A O 1
ATOM 829 N N . PRO A 1 109 ? 4.386 4.065 6.509 1.00 26.39 107 PRO A N 1
ATOM 830 C CA . PRO A 1 109 ? 4.701 2.771 7.116 1.00 26.12 107 PRO A CA 1
ATOM 831 C C . PRO A 1 109 ? 3.749 2.213 8.168 1.00 25.96 107 PRO A C 1
ATOM 832 O O . PRO A 1 109 ? 3.203 2.951 8.987 1.00 25.12 107 PRO A O 1
ATOM 836 N N . GLU A 1 110 ? 3.566 0.897 8.136 1.00 25.13 108 GLU A N 1
ATOM 837 C CA . GLU A 1 110 ? 2.747 0.223 9.131 1.00 26.07 108 GLU A CA 1
ATOM 838 C C . GLU A 1 110 ? 3.699 0.032 10.318 1.00 26.50 108 GLU A C 1
ATOM 839 O O . GLU A 1 110 ? 4.912 -0.097 10.131 1.00 24.88 108 GLU A O 1
ATOM 845 N N . ALA A 1 111 ? 3.146 0.021 11.526 1.00 25.96 109 ALA A N 1
ATOM 846 C CA . ALA A 1 111 ? 3.929 -0.082 12.759 1.00 26.39 109 ALA A CA 1
ATOM 847 C C . ALA A 1 111 ? 4.728 -1.352 13.047 1.00 26.95 109 ALA A C 1
ATOM 848 O O . ALA A 1 111 ? 5.844 -1.279 13.568 1.00 26.66 109 ALA A O 1
ATOM 850 N N . GLY A 1 112 ? 4.165 -2.509 12.728 1.00 27.06 110 GLY A N 1
ATOM 851 C CA . GLY A 1 112 ? 4.853 -3.754 13.012 1.00 26.58 110 GLY A CA 1
ATOM 852 C C . GLY A 1 112 ? 4.013 -4.545 13.993 1.00 26.72 110 GLY A C 1
ATOM 853 O O . GLY A 1 112 ? 3.084 -4.002 14.592 1.00 26.81 110 GLY A O 1
ATOM 854 N N . PHE A 1 113 ? 4.335 -5.820 14.174 1.00 26.52 111 PHE A N 1
ATOM 855 C CA . PHE A 1 113 ? 3.561 -6.663 15.072 1.00 26.99 111 PHE A CA 1
ATOM 856 C C . PHE A 1 113 ? 4.159 -6.834 16.462 1.00 27.19 111 PHE A C 1
ATOM 857 O O . PHE A 1 113 ? 5.277 -6.393 16.736 1.00 26.96 111 PHE A O 1
ATOM 865 N N . THR A 1 114 ? 3.393 -7.468 17.344 1.00 27.55 112 THR A N 1
ATOM 866 C CA . THR A 1 114 ? 3.832 -7.705 18.709 1.00 29.02 112 THR A CA 1
ATOM 867 C C . THR A 1 114 ? 4.592 -9.020 18.782 1.00 29.19 112 THR A C 1
ATOM 868 O O . THR A 1 114 ? 4.034 -10.088 18.524 1.00 31.32 112 THR A O 1
ATOM 872 N N . VAL A 1 115 ? 5.872 -8.937 19.125 1.00 27.95 113 VAL A N 1
ATOM 873 C CA . VAL A 1 115 ? 6.700 -10.127 19.225 1.00 28.35 113 VAL A CA 1
ATOM 874 C C . VAL A 1 115 ? 6.391 -10.866 20.518 1.00 28.37 113 VAL A C 1
ATOM 875 O O . VAL A 1 115 ? 6.292 -10.259 21.585 1.00 29.26 113 VAL A O 1
ATOM 879 N N . SER A 1 116 ? 6.237 -12.181 20.414 1.00 28.33 114 SER A N 1
ATOM 880 C CA . SER A 1 116 ? 5.943 -13.015 21.572 1.00 28.30 114 SER A CA 1
ATOM 881 C C . SER A 1 116 ? 7.174 -13.122 22.463 1.00 28.15 114 SER A C 1
ATOM 882 O O . SER A 1 116 ? 8.304 -13.032 21.984 1.00 27.88 114 SER A O 1
ATOM 885 N N . GLN A 1 117 ? 6.960 -13.319 23.759 1.00 28.66 115 GLN A N 1
ATOM 886 C CA . GLN A 1 117 ? 8.079 -13.440 24.683 1.00 28.27 115 GLN A CA 1
ATOM 887 C C . G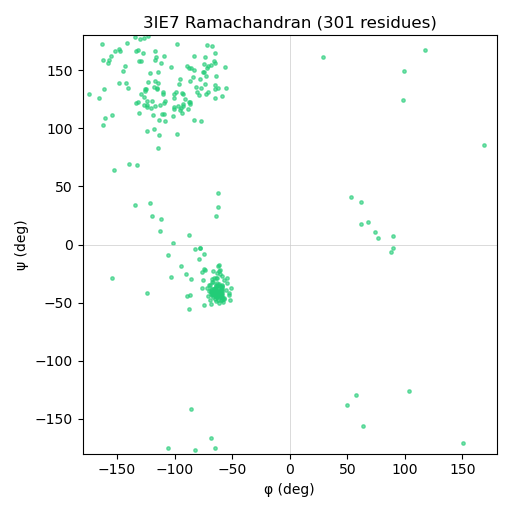LN A 1 117 ? 8.959 -14.603 24.244 1.00 27.73 115 GLN A C 1
ATOM 888 O O . GLN A 1 117 ? 10.185 -14.544 24.347 1.00 27.52 115 GLN A O 1
ATOM 894 N N . THR A 1 118 ? 8.326 -15.659 23.743 1.00 26.62 116 THR A N 1
ATOM 895 C CA . THR A 1 118 ? 9.061 -16.830 23.295 1.00 27.80 116 THR A CA 1
ATOM 896 C C . THR A 1 118 ? 10.060 -16.466 22.201 1.00 26.84 116 THR A C 1
ATOM 897 O O . THR A 1 118 ? 11.188 -16.957 22.203 1.00 27.33 116 THR A O 1
ATOM 901 N N . ASN A 1 119 ? 9.655 -15.607 21.270 1.00 27.10 117 ASN A N 1
ATOM 902 C CA . ASN A 1 119 ? 10.567 -15.212 20.203 1.00 25.93 117 ASN A CA 1
ATOM 903 C C . ASN A 1 119 ? 11.621 -14.221 20.673 1.00 25.41 117 ASN A C 1
ATOM 904 O O . ASN A 1 119 ? 12.734 -14.210 20.145 1.00 24.22 117 ASN A O 1
ATOM 909 N N . LYS A 1 120 ? 11.284 -13.391 21.657 1.00 24.58 118 LYS A N 1
ATOM 910 C CA . LYS A 1 120 ? 12.261 -12.442 22.187 1.00 24.82 118 LYS A CA 1
ATOM 911 C C . LYS A 1 120 ? 13.350 -13.288 22.822 1.00 25.15 118 LYS A C 1
ATOM 912 O O . LYS A 1 120 ? 14.543 -13.032 22.653 1.00 24.96 118 LYS A O 1
ATOM 918 N N . ASP A 1 121 ? 12.925 -14.313 23.552 1.00 26.45 119 ASP A N 1
ATOM 919 C CA . ASP A 1 121 ? 13.861 -15.206 24.212 1.00 26.60 119 ASP A CA 1
ATOM 920 C C . ASP A 1 121 ? 14.637 -16.043 23.201 1.00 25.68 119 ASP A C 1
ATOM 921 O O . ASP A 1 121 ? 15.824 -16.289 23.386 1.00 25.69 119 ASP A O 1
ATOM 926 N N . ASN A 1 122 ? 13.971 -16.474 22.132 1.00 25.88 120 ASN A N 1
ATOM 927 C CA . ASN A 1 122 ? 14.634 -17.278 21.107 1.00 27.23 120 ASN A CA 1
ATOM 928 C C . ASN A 1 122 ? 15.741 -16.510 20.398 1.00 25.65 120 ASN A C 1
ATOM 929 O O . ASN A 1 122 ? 16.767 -17.088 20.030 1.00 25.60 120 ASN A O 1
ATOM 934 N N . LEU A 1 123 ? 15.533 -15.212 20.193 1.00 25.11 121 LEU A N 1
ATOM 935 C CA . LEU A 1 123 ? 16.546 -14.397 19.529 1.00 22.62 121 LEU A CA 1
ATOM 936 C C . LEU A 1 123 ? 17.813 -14.360 20.377 1.00 22.01 121 LEU A C 1
ATOM 937 O O . LEU A 1 123 ? 18.920 -14.463 19.849 1.00 20.01 121 LEU A O 1
ATOM 942 N N . LEU A 1 124 ? 17.646 -14.217 21.691 1.00 22.95 122 LEU A N 1
ATOM 943 C CA . LEU A 1 124 ? 18.789 -14.162 22.599 1.00 21.83 122 LEU A CA 1
ATOM 944 C C . LEU A 1 124 ? 19.541 -15.486 22.593 1.00 22.88 122 LEU A C 1
ATOM 945 O O . LEU A 1 124 ? 20.768 -15.508 22.544 1.00 22.23 122 LEU A O 1
ATOM 950 N N . LYS A 1 125 ? 18.805 -16.591 22.637 1.00 23.35 123 LYS A N 1
ATOM 951 C CA . LYS A 1 125 ? 19.435 -17.904 22.619 1.00 26.21 123 LYS A CA 1
ATOM 952 C C . LYS A 1 125 ? 20.140 -18.123 21.280 1.00 25.17 123 LYS A C 1
ATOM 953 O O . LYS A 1 125 ? 21.229 -18.696 21.224 1.00 25.39 123 LYS A O 1
ATOM 959 N N . GLN A 1 126 ? 19.523 -17.644 20.206 1.00 24.94 124 GLN A N 1
ATOM 960 C CA . GLN A 1 126 ? 20.093 -17.778 18.874 1.00 25.53 124 GLN A CA 1
ATOM 961 C C . GLN A 1 126 ? 21.414 -17.022 18.780 1.00 23.99 124 GLN A C 1
ATOM 962 O O . GLN A 1 126 ? 22.402 -17.535 18.258 1.00 25.51 124 GLN A O 1
ATOM 968 N N . ILE A 1 127 ? 21.430 -15.797 19.292 1.00 21.02 125 ILE A N 1
ATOM 969 C CA . ILE A 1 127 ? 22.640 -14.987 19.272 1.00 20.60 125 ILE A CA 1
ATOM 970 C C . ILE A 1 127 ? 23.754 -15.654 20.084 1.00 19.93 125 ILE A C 1
ATOM 971 O O . ILE A 1 127 ? 24.897 -15.718 19.644 1.00 20.45 125 ILE A O 1
ATOM 976 N N . ALA A 1 128 ? 23.407 -16.164 21.260 1.00 21.69 126 ALA A N 1
ATOM 977 C CA . ALA A 1 128 ? 24.382 -16.808 22.134 1.00 23.03 126 ALA A CA 1
ATOM 978 C C . ALA A 1 128 ? 25.070 -18.002 21.487 1.00 23.47 126 ALA A C 1
ATOM 979 O O . ALA A 1 128 ? 26.255 -18.243 21.719 1.00 24.32 126 ALA A O 1
ATOM 981 N N . LYS A 1 129 ? 24.333 -18.741 20.667 1.00 23.63 127 LYS A N 1
ATOM 982 C CA . LYS A 1 129 ? 24.889 -19.922 20.018 1.00 26.42 127 LYS A CA 1
ATOM 983 C C . LYS A 1 129 ? 25.540 -19.646 18.670 1.00 25.38 127 LYS A C 1
ATOM 984 O O . LYS A 1 129 ? 26.426 -20.384 18.244 1.00 26.44 127 LYS A O 1
ATOM 990 N N . LYS A 1 130 ? 25.105 -18.578 18.008 1.00 24.57 128 LYS A N 1
ATOM 991 C CA . LYS A 1 130 ? 25.616 -18.214 16.690 1.00 25.19 128 LYS A CA 1
ATOM 992 C C . LYS A 1 130 ? 26.855 -17.330 16.658 1.00 24.80 128 LYS A C 1
ATOM 993 O O . LYS A 1 130 ? 27.862 -17.659 16.032 1.00 24.92 128 LYS A O 1
ATOM 999 N N . VAL A 1 131 ? 26.751 -16.191 17.329 1.00 22.68 129 VAL A N 1
ATOM 1000 C CA . VAL A 1 131 ? 27.794 -15.178 17.347 1.00 21.36 129 VAL A CA 1
ATOM 1001 C C . VAL A 1 131 ? 29.046 -15.483 18.152 1.00 21.76 129 VAL A C 1
ATOM 1002 O O . VAL A 1 131 ? 28.980 -15.864 19.320 1.00 22.43 129 VAL A O 1
ATOM 1006 N N . LYS A 1 132 ? 30.190 -15.306 17.501 1.00 22.42 130 LYS A N 1
ATOM 1007 C CA . LYS A 1 132 ? 31.486 -15.543 18.116 1.00 22.99 130 LYS A CA 1
ATOM 1008 C C . LYS A 1 132 ? 32.188 -14.208 18.336 1.00 22.90 130 LYS A C 1
ATOM 1009 O O . LYS A 1 132 ? 31.825 -13.202 17.726 1.00 22.33 130 LYS A O 1
ATOM 1015 N N . LYS A 1 133 ? 33.196 -14.195 19.200 1.00 23.48 131 LYS A N 1
ATOM 1016 C CA . LYS A 1 133 ? 33.904 -12.955 19.496 1.00 24.03 131 LYS A CA 1
ATOM 1017 C C . LYS A 1 133 ? 34.555 -12.287 18.287 1.00 22.93 131 LYS A C 1
ATOM 1018 O O . LYS A 1 133 ? 34.730 -11.074 18.274 1.00 22.91 131 LYS A O 1
ATOM 1024 N N . GLU A 1 134 ? 34.908 -13.066 17.270 1.00 23.19 132 GLU A N 1
ATOM 1025 C CA . GLU A 1 134 ? 35.541 -12.493 16.087 1.00 23.41 132 GLU A CA 1
ATOM 1026 C C . GLU A 1 134 ? 34.521 -11.896 15.109 1.00 21.16 132 GLU A C 1
ATOM 1027 O O . GLU A 1 134 ? 34.900 -11.300 14.098 1.00 23.18 132 GLU A O 1
ATOM 1033 N N . ASP A 1 135 ? 33.235 -12.048 15.410 1.00 17.98 133 ASP A N 1
ATOM 1034 C CA . ASP A 1 135 ? 32.188 -11.540 14.527 1.00 16.87 133 ASP A CA 1
ATOM 1035 C C . ASP A 1 135 ? 31.848 -10.078 14.791 1.00 16.12 133 ASP A C 1
ATOM 1036 O O . ASP A 1 135 ? 32.371 -9.463 15.720 1.00 16.06 133 ASP A O 1
ATOM 1049 N N . VAL A 1 137 ? 28.335 -7.439 14.915 1.00 13.23 135 VAL A N 1
ATOM 1050 C CA . VAL A 1 137 ? 26.882 -7.428 14.993 1.00 14.75 135 VAL A CA 1
ATOM 1051 C C . VAL A 1 137 ? 26.394 -6.001 14.853 1.00 14.66 135 VAL A C 1
ATOM 1052 O O . VAL A 1 137 ? 26.876 -5.101 15.546 1.00 15.71 135 VAL A O 1
ATOM 1056 N N . VAL A 1 138 ? 25.444 -5.790 13.952 1.00 13.96 136 VAL A N 1
ATOM 1057 C CA . VAL A 1 138 ? 24.893 -4.462 13.759 1.00 15.78 136 VAL A CA 1
ATOM 1058 C C . VAL A 1 138 ? 23.400 -4.472 14.029 1.00 15.06 136 VAL A C 1
ATOM 1059 O O . VAL A 1 138 ? 22.651 -5.174 13.365 1.00 16.90 136 VAL A O 1
ATOM 1063 N N . ILE A 1 139 ? 22.980 -3.712 15.034 1.00 15.45 137 ILE A N 1
ATOM 1064 C CA . ILE A 1 139 ? 21.563 -3.592 15.354 1.00 15.46 137 ILE A CA 1
ATOM 1065 C C . ILE A 1 139 ? 21.150 -2.256 14.748 1.00 16.73 137 ILE A C 1
ATOM 1066 O O . ILE A 1 139 ? 21.784 -1.239 15.022 1.00 18.74 137 ILE A O 1
ATOM 1071 N N . ALA A 1 140 ? 20.115 -2.250 13.911 1.00 18.12 138 ALA A N 1
ATOM 1072 C CA . ALA A 1 140 ? 19.675 -1.000 13.292 1.00 20.05 138 ALA A CA 1
ATOM 1073 C C . ALA A 1 140 ? 18.158 -0.940 13.186 1.00 21.22 138 ALA A C 1
ATOM 1074 O O . ALA A 1 140 ? 17.518 -1.930 12.844 1.00 23.65 138 ALA A O 1
ATOM 1076 N N . GLY A 1 141 ? 17.591 0.229 13.469 1.00 23.53 139 GLY A N 1
ATOM 1077 C CA . GLY A 1 141 ? 16.148 0.385 13.394 1.00 24.22 139 GLY A CA 1
ATOM 1078 C C . GLY A 1 141 ? 15.504 0.292 14.761 1.00 27.13 139 GLY A C 1
ATOM 1079 O O . GLY A 1 141 ? 16.008 -0.406 15.644 1.00 28.25 139 GLY A O 1
ATOM 1080 N N . SER A 1 142 ? 14.389 0.992 14.944 1.00 27.51 140 SER A N 1
ATOM 1081 C CA . SER A 1 142 ? 13.692 0.977 16.223 1.00 29.20 140 SER A CA 1
ATOM 1082 C C . SER A 1 142 ? 12.938 -0.329 16.427 1.00 27.44 140 SER A C 1
ATOM 1083 O O . SER A 1 142 ? 12.482 -0.956 15.468 1.00 26.61 140 SER A O 1
ATOM 1086 N N . PRO A 1 143 ? 12.814 -0.769 17.686 1.00 25.84 141 PRO A N 1
ATOM 1087 C CA . PRO A 1 143 ? 12.103 -2.016 17.971 1.00 25.01 141 PRO A CA 1
ATOM 1088 C C . PRO A 1 143 ? 10.623 -1.895 17.627 1.00 24.39 141 PRO A C 1
ATOM 1089 O O . PRO A 1 143 ? 10.076 -0.791 17.559 1.00 24.43 141 PRO A O 1
ATOM 1093 N N . PRO A 1 144 ? 9.956 -3.035 17.405 1.00 24.19 142 PRO A N 1
ATOM 1094 C CA . PRO A 1 144 ? 8.530 -3.046 17.074 1.00 24.35 142 PRO A CA 1
ATOM 1095 C C . PRO A 1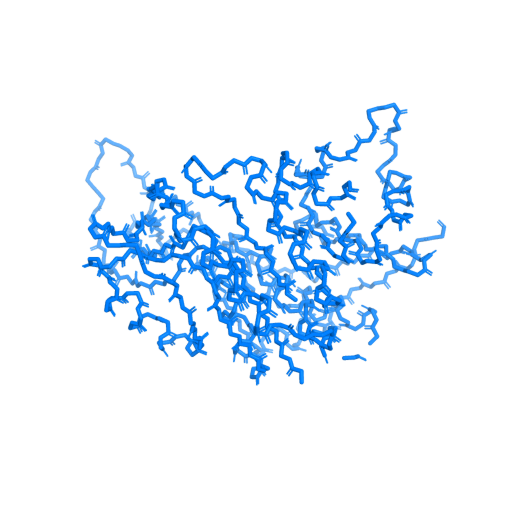 144 ? 7.728 -2.678 18.316 1.00 26.08 142 PRO A C 1
ATOM 1096 O O . PRO A 1 144 ? 8.283 -2.580 19.410 1.00 24.53 142 PRO A O 1
ATOM 1100 N N . PRO A 1 145 ? 6.411 -2.474 18.165 1.00 26.99 143 PRO A N 1
ATOM 1101 C CA . PRO A 1 145 ? 5.573 -2.117 19.312 1.00 27.56 143 PRO A CA 1
ATOM 1102 C C . PRO A 1 145 ? 5.685 -3.126 20.450 1.00 27.64 143 PRO A C 1
ATOM 1103 O O . PRO A 1 145 ? 5.663 -4.339 20.226 1.00 28.41 143 PRO A O 1
ATOM 1107 N N . HIS A 1 146 ? 5.817 -2.608 21.666 1.00 28.44 144 HIS A N 1
ATOM 1108 C CA . HIS A 1 146 ? 5.897 -3.424 22.870 1.00 28.79 144 HIS A CA 1
ATOM 1109 C C . HIS A 1 146 ? 7.215 -4.160 23.101 1.00 28.59 144 HIS A C 1
ATOM 1110 O O . HIS A 1 146 ? 7.304 -5.032 23.968 1.00 27.55 144 HIS A O 1
ATOM 1117 N N . TYR A 1 147 ? 8.234 -3.820 22.317 1.00 26.79 145 TYR A N 1
ATOM 1118 C CA . TYR A 1 147 ? 9.557 -4.404 22.512 1.00 26.37 145 TYR A CA 1
ATOM 1119 C C . TYR A 1 147 ? 10.191 -3.282 23.330 1.00 25.74 145 TYR A C 1
ATOM 1120 O O . TYR A 1 147 ? 10.684 -2.289 22.790 1.00 25.38 145 TYR A O 1
ATOM 1129 N N . THR A 1 148 ? 10.137 -3.451 24.645 1.00 24.90 146 THR A N 1
ATOM 1130 C CA . THR A 1 148 ? 10.600 -2.463 25.616 1.00 25.33 146 THR A CA 1
ATOM 1131 C C . THR A 1 148 ? 12.085 -2.149 25.720 1.00 24.47 146 THR A C 1
ATOM 1132 O O . THR A 1 148 ? 12.926 -2.828 25.135 1.00 21.43 146 THR A O 1
ATOM 1136 N N . LEU A 1 149 ? 12.387 -1.108 26.496 1.00 25.03 147 LEU A N 1
ATOM 1137 C CA . LEU A 1 149 ? 13.762 -0.697 26.738 1.00 24.95 147 LEU A CA 1
ATOM 1138 C C . LEU A 1 149 ? 14.450 -1.823 27.490 1.00 24.45 147 LEU A C 1
ATOM 1139 O O . LEU A 1 149 ? 15.636 -2.085 27.289 1.00 22.36 147 LEU A O 1
ATOM 1144 N N . SER A 1 150 ? 13.691 -2.490 28.353 1.00 24.32 148 SER A N 1
ATOM 1145 C CA . SER A 1 150 ? 14.220 -3.602 29.126 1.00 25.02 148 SER A CA 1
ATOM 1146 C C . SER A 1 150 ? 14.584 -4.742 28.184 1.00 23.74 148 SER A C 1
ATOM 1147 O O . SER A 1 150 ? 15.627 -5.377 28.344 1.00 23.24 148 SER A O 1
ATOM 1150 N N . ASP A 1 151 ? 13.724 -5.000 27.201 1.00 23.75 149 ASP A N 1
ATOM 1151 C CA . ASP A 1 151 ? 13.990 -6.064 26.237 1.00 22.48 149 ASP A CA 1
ATOM 1152 C C . ASP A 1 151 ? 15.251 -5.733 25.444 1.00 21.17 149 ASP A C 1
ATOM 1153 O O . ASP A 1 151 ? 16.075 -6.609 25.189 1.00 21.15 149 ASP A O 1
ATOM 1158 N N . PHE A 1 152 ? 15.389 -4.467 25.048 1.00 20.60 150 PHE A N 1
ATOM 1159 C CA . PHE A 1 152 ? 16.544 -4.026 24.267 1.00 19.26 150 PHE A CA 1
ATOM 1160 C C . PHE A 1 152 ? 17.809 -4.151 25.096 1.00 18.79 150 PHE A C 1
ATOM 1161 O O . PHE A 1 152 ? 18.864 -4.514 24.579 1.00 18.93 150 PHE A O 1
ATOM 1169 N N . LYS A 1 153 ? 17.707 -3.832 26.384 1.00 19.82 151 LYS A N 1
ATOM 1170 C C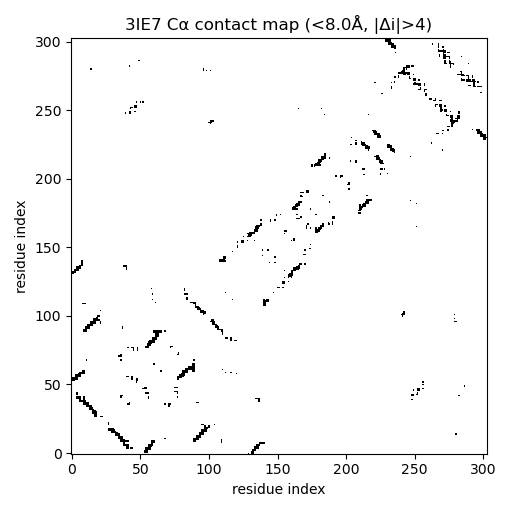A . LYS A 1 153 ? 18.850 -3.939 27.275 1.00 21.66 151 LYS A CA 1
ATOM 1171 C C . LYS A 1 153 ? 19.335 -5.390 27.275 1.00 19.74 151 LYS A C 1
ATOM 1172 O O . LYS A 1 153 ? 20.533 -5.643 27.165 1.00 21.08 151 LYS A O 1
ATOM 1178 N N . GLU A 1 154 ? 18.404 -6.339 27.386 1.00 21.32 152 GLU A N 1
ATOM 1179 C CA . GLU A 1 154 ? 18.759 -7.762 27.396 1.00 21.95 152 GLU A CA 1
ATOM 1180 C C . GLU A 1 154 ? 19.459 -8.149 26.101 1.00 20.72 152 GLU A C 1
ATOM 1181 O O . GLU A 1 154 ? 20.427 -8.918 26.105 1.00 19.50 152 GLU A O 1
ATOM 1187 N N . LEU A 1 155 ? 18.948 -7.620 24.992 1.00 19.46 153 LEU A N 1
ATOM 1188 C CA . LEU A 1 155 ? 19.521 -7.890 23.676 1.00 17.61 153 LEU A CA 1
ATOM 1189 C C . LEU A 1 155 ? 20.960 -7.391 23.606 1.00 18.18 153 LEU A C 1
ATOM 1190 O O . LEU A 1 155 ? 21.864 -8.125 23.198 1.00 17.34 153 LEU A O 1
ATOM 1195 N N . LEU A 1 156 ? 21.175 -6.137 23.999 1.00 16.72 154 LEU A N 1
ATOM 1196 C CA . LEU A 1 156 ? 22.518 -5.571 23.971 1.00 17.89 154 LEU A CA 1
ATOM 1197 C C . LEU A 1 156 ? 23.461 -6.368 24.864 1.00 17.80 154 LEU A C 1
ATOM 1198 O O . LEU A 1 156 ? 24.602 -6.639 24.487 1.00 18.08 154 LEU A O 1
ATOM 1203 N N . ARG A 1 157 ? 22.980 -6.747 26.044 1.00 17.98 155 ARG A N 1
ATOM 1204 C CA . ARG A 1 157 ? 23.800 -7.511 26.982 1.00 19.06 155 ARG A CA 1
ATOM 1205 C C . ARG A 1 157 ? 24.170 -8.878 26.413 1.00 18.26 155 ARG A C 1
ATOM 1206 O O . ARG A 1 157 ? 25.301 -9.334 26.573 1.00 18.57 155 ARG A O 1
ATOM 1214 N N . THR A 1 158 ? 23.216 -9.523 25.750 1.00 18.27 156 THR A N 1
ATOM 1215 C CA . THR A 1 158 ? 23.462 -10.834 25.154 1.00 17.83 156 THR A CA 1
ATOM 1216 C C . THR A 1 158 ? 24.547 -10.717 24.087 1.00 18.00 156 THR A C 1
ATOM 1217 O O . THR A 1 158 ? 25.443 -11.561 24.004 1.00 16.94 156 THR A O 1
ATOM 1221 N N . VAL A 1 159 ? 24.475 -9.664 23.273 1.00 17.35 157 VAL A N 1
ATOM 1222 C CA . VAL A 1 159 ? 25.485 -9.460 22.237 1.00 17.22 157 VAL A CA 1
ATOM 1223 C C . VAL A 1 159 ? 26.839 -9.166 22.881 1.00 15.89 157 VAL A C 1
ATOM 1224 O O . VAL A 1 159 ? 27.865 -9.700 22.463 1.00 17.26 157 VAL A O 1
ATOM 1228 N N . LYS A 1 160 ? 26.848 -8.334 23.918 1.00 16.21 158 LYS A N 1
ATOM 1229 C CA . LYS A 1 160 ? 28.103 -7.996 24.579 1.00 17.37 158 LYS A CA 1
ATOM 1230 C C . LYS A 1 160 ? 28.809 -9.226 25.156 1.00 16.69 158 LYS A C 1
ATOM 1231 O O . LYS A 1 160 ? 30.035 -9.320 25.115 1.00 18.85 158 LYS A O 1
ATOM 1237 N N . ALA A 1 161 ? 28.033 -10.163 25.682 1.00 18.61 159 ALA A N 1
ATOM 1238 C CA . ALA A 1 161 ? 28.610 -11.367 26.269 1.00 18.29 159 ALA A CA 1
ATOM 1239 C C . ALA A 1 161 ? 29.365 -12.236 25.262 1.00 19.89 159 ALA A C 1
ATOM 1240 O O . ALA A 1 161 ? 30.263 -12.988 25.649 1.00 19.38 159 ALA A O 1
ATOM 1242 N N . THR A 1 162 ? 29.016 -12.129 23.979 1.00 20.21 160 THR A N 1
ATOM 1243 C CA . THR A 1 162 ? 29.683 -12.916 22.936 1.00 21.79 160 THR A CA 1
ATOM 1244 C C . THR A 1 162 ? 31.081 -12.378 22.632 1.00 22.15 160 THR A C 1
ATOM 1245 O O . THR A 1 162 ? 31.929 -13.095 22.094 1.00 25.41 160 THR A O 1
ATOM 1249 N N . GLY A 1 163 ? 31.318 -11.119 22.985 1.00 21.37 161 GLY A N 1
ATOM 1250 C CA . GLY A 1 163 ? 32.606 -10.500 22.727 1.00 20.58 161 GLY A CA 1
ATOM 1251 C C . GLY A 1 163 ? 32.679 -9.858 21.349 1.00 19.18 161 GLY A C 1
ATOM 1252 O O . GLY A 1 163 ? 33.651 -9.180 21.018 1.00 20.53 161 GLY A O 1
ATOM 1253 N N . ALA A 1 164 ? 31.641 -10.053 20.544 1.00 18.92 162 ALA A N 1
ATOM 1254 C CA . ALA A 1 164 ? 31.623 -9.494 19.198 1.00 17.47 162 ALA A CA 1
ATOM 1255 C C . ALA A 1 164 ? 31.603 -7.970 19.163 1.00 16.78 162 ALA A C 1
ATOM 1256 O O . ALA A 1 164 ? 31.197 -7.312 20.122 1.00 16.51 162 ALA A O 1
ATOM 1258 N N . PHE A 1 165 ? 32.067 -7.424 18.043 1.00 16.61 163 PHE A N 1
ATOM 1259 C CA . PHE A 1 165 ? 32.046 -5.983 17.810 1.00 16.08 163 PHE A CA 1
ATOM 1260 C C . PHE A 1 165 ? 30.545 -5.664 17.750 1.00 16.12 163 PHE A C 1
ATOM 1261 O O . PHE A 1 165 ? 29.779 -6.418 17.152 1.00 16.43 163 PHE A O 1
ATOM 1269 N N . LEU A 1 166 ? 30.119 -4.569 18.374 1.00 13.86 164 LEU A N 1
ATOM 1270 C CA . LEU A 1 166 ? 28.702 -4.208 18.376 1.00 14.59 164 LEU A CA 1
ATOM 1271 C C . LEU A 1 166 ? 28.477 -2.783 17.886 1.00 14.97 164 LEU A C 1
ATOM 1272 O O . LEU A 1 166 ? 29.006 -1.831 18.457 1.00 14.85 164 LEU A O 1
ATOM 1277 N N . GLY A 1 167 ? 27.704 -2.660 16.813 1.00 15.55 165 GLY A N 1
ATOM 1278 C CA . GLY A 1 167 ? 27.391 -1.361 16.251 1.00 16.83 165 GLY A CA 1
ATOM 1279 C C . GLY A 1 167 ? 25.897 -1.146 16.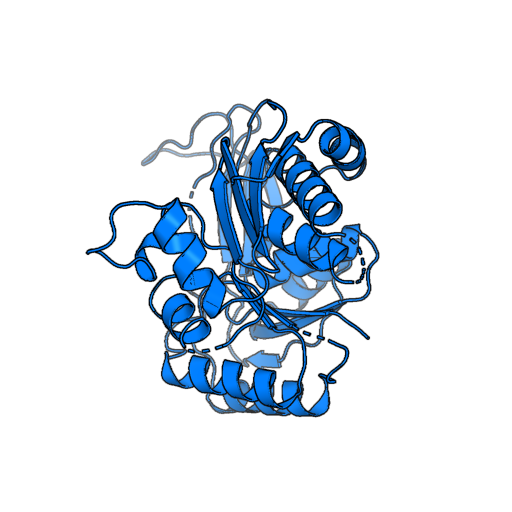365 1.00 17.85 165 GLY A C 1
ATOM 1280 O O . GLY A 1 167 ? 25.119 -2.080 16.172 1.00 17.14 165 GLY A O 1
ATOM 1281 N N . CYS A 1 168 ? 25.488 0.073 16.696 1.00 15.79 166 CYS A N 1
ATOM 1282 C CA . CYS A 1 168 ? 24.073 0.377 16.834 1.00 18.19 166 CYS A CA 1
ATOM 1283 C C . CYS A 1 168 ? 23.688 1.641 16.097 1.00 18.99 166 CYS A C 1
ATOM 1284 O O . CYS A 1 168 ? 24.255 2.695 16.352 1.00 22.46 166 CYS A O 1
ATOM 1287 N N . ASP A 1 169 ? 22.737 1.537 15.177 1.00 18.91 167 ASP A N 1
ATOM 1288 C CA . ASP A 1 169 ? 22.255 2.728 14.488 1.00 20.06 167 ASP A CA 1
ATOM 1289 C C . ASP A 1 169 ? 20.810 2.844 14.948 1.00 19.84 167 ASP A C 1
ATOM 1290 O O . ASP A 1 169 ? 19.886 2.378 14.278 1.00 20.53 167 ASP A O 1
ATOM 1295 N N . ASN A 1 170 ? 20.641 3.442 16.123 1.00 21.12 168 ASN A N 1
ATOM 1296 C CA . ASN A 1 170 ? 19.337 3.627 16.749 1.00 21.32 168 ASN A CA 1
ATOM 1297 C C . ASN A 1 170 ? 19.161 5.079 17.177 1.00 21.36 168 ASN A C 1
ATOM 1298 O O . ASN A 1 170 ? 20.081 5.887 17.060 1.00 21.89 168 ASN A O 1
ATOM 1303 N N . SER A 1 171 ? 17.983 5.401 17.698 1.00 22.88 169 SER A N 1
ATOM 1304 C CA . SER A 1 171 ? 17.703 6.762 18.135 1.00 23.28 169 SER A CA 1
ATOM 1305 C C . SER A 1 171 ? 17.035 6.795 19.503 1.00 23.91 169 SER A C 1
ATOM 1306 O O . SER A 1 171 ? 16.769 5.754 20.103 1.00 23.25 169 SER A O 1
ATOM 1309 N N . GLY A 1 172 ? 16.774 8.008 19.983 1.00 23.92 170 GLY A N 1
ATOM 1310 C CA . GLY A 1 172 ? 16.113 8.193 21.263 1.00 23.63 170 GLY A CA 1
ATOM 1311 C C . GLY A 1 172 ? 16.677 7.421 22.442 1.00 22.94 170 GLY A C 1
ATOM 1312 O O . GLY A 1 172 ? 17.889 7.334 22.623 1.00 20.12 170 GLY A O 1
ATOM 1313 N N . GLU A 1 173 ? 15.778 6.869 23.251 1.00 24.28 171 GLU A N 1
ATOM 1314 C CA . GLU A 1 173 ? 16.150 6.111 24.439 1.00 24.88 171 GLU A CA 1
ATOM 1315 C C . GLU A 1 173 ? 16.952 4.856 24.116 1.00 23.20 171 GLU A C 1
ATOM 1316 O O . GLU A 1 173 ? 17.764 4.400 24.927 1.00 23.88 171 GLU A O 1
ATOM 1322 N N . TYR A 1 174 ? 16.718 4.291 22.939 1.00 22.07 172 TYR A N 1
ATOM 1323 C CA . TYR A 1 174 ? 17.428 3.089 22.522 1.00 21.59 172 TYR A CA 1
ATOM 1324 C C . TYR A 1 174 ? 18.893 3.420 22.274 1.00 20.39 172 TYR A C 1
ATOM 1325 O O . TYR A 1 174 ? 19.785 2.665 22.664 1.00 18.19 172 TYR A O 1
ATOM 1334 N N . LEU A 1 175 ? 19.138 4.566 21.648 1.00 19.37 173 LEU A N 1
ATOM 1335 C CA . LEU A 1 175 ? 20.500 5.019 21.381 1.00 20.12 173 LEU A CA 1
ATOM 1336 C C . LEU A 1 175 ? 21.189 5.352 22.707 1.00 20.46 173 LEU A C 1
ATOM 1337 O O . LEU A 1 175 ? 22.350 5.001 22.923 1.00 21.84 173 LEU A O 1
ATOM 1342 N N . ASN A 1 176 ? 20.464 6.041 23.587 1.00 22.08 174 ASN A N 1
ATOM 1343 C CA . ASN A 1 176 ? 20.991 6.419 24.894 1.00 21.96 174 ASN A CA 1
ATOM 1344 C C . ASN A 1 176 ? 21.451 5.178 25.660 1.00 21.01 174 ASN A C 1
ATOM 1345 O O . ASN A 1 176 ? 22.541 5.151 26.233 1.00 20.77 174 ASN A O 1
ATOM 1350 N N . LEU A 1 177 ? 20.611 4.152 25.649 1.00 20.90 175 LEU A N 1
ATOM 1351 C CA . LEU A 1 177 ? 20.909 2.905 26.342 1.00 22.17 175 LEU A CA 1
ATOM 1352 C C . LEU A 1 177 ? 22.138 2.216 25.759 1.00 22.94 175 LEU A C 1
ATOM 1353 O O . LEU A 1 177 ? 22.984 1.718 26.500 1.00 22.56 175 LEU A O 1
ATOM 1358 N N . ALA A 1 178 ? 22.236 2.187 24.431 1.00 22.95 176 ALA A N 1
ATOM 1359 C CA . ALA A 1 178 ? 23.374 1.555 23.773 1.00 22.81 176 ALA A CA 1
ATOM 1360 C C . ALA A 1 178 ? 24.667 2.227 24.215 1.00 22.22 176 ALA A C 1
ATOM 1361 O O . ALA A 1 178 ? 25.657 1.560 24.505 1.00 23.15 176 ALA A O 1
ATOM 1363 N N . VAL A 1 179 ? 24.659 3.555 24.266 1.00 20.78 177 VAL A N 1
ATOM 1364 C CA . VAL A 1 179 ? 25.845 4.292 24.681 1.00 21.16 177 VAL A CA 1
ATOM 1365 C C . VAL A 1 179 ? 26.195 4.006 26.143 1.00 21.25 177 VAL A C 1
ATOM 1366 O O . VAL A 1 179 ? 27.366 3.818 26.482 1.00 21.19 177 VAL A O 1
ATOM 1370 N N . GLU A 1 180 ? 25.178 3.983 27.001 1.00 22.80 178 GLU A N 1
ATOM 1371 C CA . GLU A 1 180 ? 25.372 3.722 28.429 1.00 26.71 178 GLU A CA 1
ATOM 1372 C C . GLU A 1 180 ? 25.904 2.311 28.635 1.00 26.50 178 GLU A C 1
ATOM 1373 O O . GLU A 1 180 ? 26.763 2.075 29.484 1.00 26.50 178 GLU A O 1
ATOM 1387 N N . GLY A 1 182 ? 27.572 0.497 26.450 1.00 27.71 180 GLY A N 1
ATOM 1388 C CA . GLY A 1 182 ? 28.898 0.354 25.904 1.00 25.41 180 GLY A CA 1
ATOM 1389 C C . GLY A 1 182 ? 28.820 -0.427 24.607 1.00 25.65 180 GLY A C 1
ATOM 1390 O O . GLY A 1 182 ? 28.632 -1.649 24.609 1.00 27.22 180 GLY A O 1
ATOM 1391 N N . VAL A 1 183 ? 28.918 0.289 23.493 1.00 21.13 181 VAL A N 1
ATOM 1392 C CA . VAL A 1 183 ? 28.908 -0.329 22.174 1.00 19.27 181 VAL A CA 1
ATOM 1393 C C . VAL A 1 183 ? 30.139 0.193 21.446 1.00 17.78 181 VAL A C 1
ATOM 1394 O O . VAL A 1 183 ? 30.751 1.171 21.877 1.00 18.43 181 VAL A O 1
ATOM 1398 N N . ASP A 1 184 ? 30.507 -0.459 20.349 1.00 14.87 182 ASP A N 1
ATOM 1399 C CA . ASP A 1 184 ? 31.691 -0.080 19.590 1.00 14.03 182 ASP A CA 1
ATOM 1400 C C . ASP A 1 184 ? 31.477 1.011 18.553 1.00 15.12 182 ASP A C 1
ATOM 1401 O O . ASP A 1 184 ? 32.396 1.768 18.251 1.00 15.37 182 ASP A O 1
ATOM 1406 N N . PHE A 1 185 ? 30.265 1.083 18.016 1.00 14.87 183 PHE A N 1
ATOM 1407 C CA . PHE A 1 185 ? 29.964 2.045 16.964 1.00 14.79 183 PHE A CA 1
ATOM 1408 C C . PHE A 1 185 ? 28.526 2.547 16.974 1.00 14.61 183 PHE A C 1
ATOM 1409 O O . PHE A 1 185 ? 27.592 1.783 17.211 1.00 15.05 183 PHE A O 1
ATOM 1417 N N . ILE A 1 186 ? 28.360 3.845 16.743 1.00 15.92 184 ILE A N 1
ATOM 1418 C CA . ILE A 1 186 ? 27.034 4.441 16.629 1.00 15.45 184 ILE A CA 1
ATOM 1419 C C . ILE A 1 186 ? 27.141 5.505 15.542 1.00 14.99 184 ILE A C 1
ATOM 1420 O O . ILE A 1 186 ? 28.230 6.016 15.276 1.00 16.38 184 ILE A O 1
ATOM 1425 N N . LYS A 1 187 ? 26.023 5.805 14.888 1.00 14.24 185 LYS A N 1
ATOM 1426 C CA . LYS A 1 187 ? 26.023 6.828 13.848 1.00 15.50 185 LYS A CA 1
ATOM 1427 C C . LYS A 1 187 ? 24.776 7.685 13.925 1.00 15.68 185 LYS A C 1
ATOM 1428 O O . LYS A 1 187 ? 23.896 7.605 13.071 1.00 17.32 185 LYS A O 1
ATOM 1434 N N . PRO A 1 188 ? 24.667 8.506 14.966 1.00 17.11 186 PRO A N 1
ATOM 1435 C CA . PRO A 1 188 ? 23.465 9.336 15.020 1.00 18.51 186 PRO A CA 1
ATOM 1436 C C . PRO A 1 188 ? 23.589 10.427 13.963 1.00 20.19 186 PRO A C 1
ATOM 1437 O O . PRO A 1 188 ? 24.700 10.895 13.695 1.00 19.16 186 PRO A O 1
ATOM 1441 N N . ASN A 1 189 ? 22.478 10.811 13.341 1.00 20.55 187 ASN A N 1
ATOM 1442 C CA . ASN A 1 189 ? 22.547 11.895 12.373 1.00 21.74 187 ASN A CA 1
ATOM 1443 C C . ASN A 1 189 ? 22.496 13.198 13.167 1.00 22.60 187 ASN A C 1
ATOM 1444 O O . ASN A 1 189 ? 22.480 13.175 14.401 1.00 21.95 187 ASN A O 1
ATOM 1449 N N . GLU A 1 190 ? 22.472 14.330 12.474 1.00 24.45 188 GLU A N 1
ATOM 1450 C CA . GLU A 1 190 ? 22.481 15.622 13.151 1.00 26.36 188 GLU A CA 1
ATOM 1451 C C . GLU A 1 190 ? 21.347 15.860 14.148 1.00 26.28 188 GLU A C 1
ATOM 1452 O O . GLU A 1 190 ? 21.532 16.566 15.138 1.00 26.71 188 GLU A O 1
ATOM 1458 N N . ASP A 1 191 ? 20.183 15.270 13.903 1.00 26.52 189 ASP A N 1
ATOM 1459 C CA . ASP A 1 191 ? 19.054 15.438 14.816 1.00 28.32 189 ASP A CA 1
ATOM 1460 C C . ASP A 1 191 ? 19.074 14.412 15.946 1.00 27.94 189 ASP A C 1
ATOM 1461 O O . ASP A 1 191 ? 18.831 14.749 17.108 1.00 27.64 189 ASP A O 1
ATOM 1466 N N . GLU A 1 192 ? 19.370 13.164 15.597 1.00 26.49 190 GLU A N 1
ATOM 1467 C CA . GLU A 1 192 ? 19.405 12.070 16.566 1.00 25.50 190 GLU A CA 1
ATOM 1468 C C . GLU A 1 192 ? 20.463 12.237 17.648 1.00 25.59 190 GLU A C 1
ATOM 1469 O O . GLU A 1 192 ? 20.260 11.823 18.788 1.00 26.01 190 GLU A O 1
ATOM 1475 N N . VAL A 1 193 ? 21.590 12.844 17.293 1.00 26.45 191 VAL A N 1
ATOM 1476 C CA . VAL A 1 193 ? 22.675 13.025 18.246 1.00 25.56 191 VAL A CA 1
ATOM 1477 C C . VAL A 1 193 ? 22.277 13.868 19.455 1.00 26.18 191 VAL A C 1
ATOM 1478 O O . VAL A 1 193 ? 22.902 13.771 20.506 1.00 24.67 191 VAL A O 1
ATOM 1482 N N . ILE A 1 194 ? 21.231 14.679 19.310 1.00 26.58 192 ILE A N 1
ATOM 1483 C CA . ILE A 1 194 ? 20.772 15.522 20.410 1.00 28.37 192 ILE A CA 1
ATOM 1484 C C . ILE A 1 194 ? 20.469 14.683 21.655 1.00 29.26 192 ILE A C 1
ATOM 1485 O O . ILE A 1 194 ? 20.766 15.084 22.784 1.00 28.77 192 ILE A O 1
ATOM 1490 N N . ALA A 1 195 ? 19.888 13.509 21.441 1.00 29.32 193 ALA A N 1
ATOM 1491 C CA . ALA A 1 195 ? 19.539 12.618 22.541 1.00 29.43 193 ALA A CA 1
ATOM 1492 C C . ALA A 1 195 ? 20.702 12.279 23.472 1.00 30.25 193 ALA A C 1
ATOM 1493 O O . ALA A 1 195 ? 20.490 12.015 24.655 1.00 31.15 193 ALA A O 1
ATOM 1495 N N . ILE A 1 196 ? 21.926 12.282 22.951 1.00 29.78 194 ILE A N 1
ATOM 1496 C CA . ILE A 1 196 ? 23.085 11.948 23.775 1.00 29.47 194 ILE A CA 1
ATOM 1497 C C . ILE A 1 196 ? 24.033 13.118 24.024 1.00 30.47 194 ILE A C 1
ATOM 1498 O O . ILE A 1 196 ? 25.141 12.933 24.527 1.00 30.32 194 ILE A O 1
ATOM 1503 N N . LEU A 1 197 ? 23.590 14.323 23.681 1.00 32.58 195 LEU A N 1
ATOM 1504 C CA . LEU A 1 197 ? 24.395 15.525 23.878 1.00 34.95 195 LEU A CA 1
ATOM 1505 C C . LEU A 1 197 ? 24.215 16.074 25.292 1.00 35.76 195 LEU A C 1
ATOM 1506 O O . LEU A 1 197 ? 23.173 15.869 25.914 1.00 35.97 195 LEU A O 1
ATOM 1511 N N . ASP A 1 198 ? 25.236 16.759 25.802 1.00 36.48 196 ASP A N 1
ATOM 1512 C CA . ASP A 1 198 ? 25.149 17.377 27.121 1.00 37.22 196 ASP A CA 1
ATOM 1513 C C . ASP A 1 198 ? 24.694 18.813 26.896 1.00 37.98 196 ASP A C 1
ATOM 1514 O O . ASP A 1 198 ? 25.420 19.621 26.317 1.00 36.79 196 ASP A O 1
ATOM 1519 N N . GLU A 1 199 ? 23.484 19.118 27.350 1.00 40.27 197 GLU A N 1
ATOM 1520 C CA . GLU A 1 199 ? 22.896 20.445 27.192 1.00 43.38 197 GLU A CA 1
ATOM 1521 C C . GLU A 1 199 ? 23.801 21.579 27.659 1.00 43.90 197 GLU A C 1
ATOM 1522 O O . GLU A 1 199 ? 23.828 22.649 27.047 1.00 44.30 197 GLU A O 1
ATOM 1528 N N . LYS A 1 200 ? 24.535 21.343 28.743 1.00 44.49 198 LYS A N 1
ATOM 1529 C CA . LYS A 1 200 ? 25.434 22.354 29.282 1.00 44.38 198 LYS A CA 1
ATOM 1530 C C . LYS A 1 200 ? 26.740 22.506 28.523 1.00 44.04 198 LYS A C 1
ATOM 1531 O O . LYS A 1 200 ? 27.568 23.355 28.850 1.00 44.67 198 LYS A O 1
ATOM 1537 N N . THR A 1 201 ? 26.927 21.667 27.515 1.00 43.39 199 THR A N 1
ATOM 1538 C CA . THR A 1 201 ? 28.114 21.734 26.677 1.00 41.79 199 THR A CA 1
ATOM 1539 C C . THR A 1 201 ? 27.573 22.153 25.301 1.00 40.71 199 THR A C 1
ATOM 1540 O O . THR A 1 201 ? 26.955 21.361 24.582 1.00 41.16 199 THR A O 1
ATOM 1544 N N . ASN A 1 202 ? 27.833 23.407 24.944 1.00 39.65 200 ASN A N 1
ATOM 1545 C CA . ASN A 1 202 ? 27.377 23.987 23.662 1.00 37.98 200 ASN A CA 1
ATOM 1546 C C . ASN A 1 202 ? 28.083 23.476 22.379 1.00 36.64 200 ASN A C 1
ATOM 1547 O O . ASN A 1 202 ? 27.402 23.232 21.357 1.00 36.64 200 ASN A O 1
ATOM 1552 N N . SER A 1 203 ? 29.426 23.363 22.431 1.00 35.41 201 SER A N 1
ATOM 1553 C CA . SER A 1 203 ? 30.233 22.911 21.285 1.00 34.81 201 SER A CA 1
ATOM 1554 C C . SER A 1 203 ? 29.959 21.470 20.869 1.00 34.27 201 SER A C 1
ATOM 1555 O O . SER A 1 203 ? 30.051 20.542 21.678 1.00 32.84 201 SER A O 1
ATOM 1558 N N . LEU A 1 204 ? 29.637 21.293 19.591 1.00 32.22 202 LEU A N 1
ATOM 1559 C CA . LEU A 1 204 ? 29.361 19.965 19.068 1.00 30.76 202 LEU A CA 1
ATOM 1560 C C . LEU A 1 204 ? 30.649 19.163 19.076 1.00 29.31 202 LEU A C 1
ATOM 1561 O O . LEU A 1 204 ? 30.656 17.994 19.464 1.00 28.40 202 LEU A O 1
ATOM 1566 N N . GLU A 1 205 ? 31.743 19.796 18.661 1.00 28.43 203 GLU A N 1
ATOM 1567 C CA . GLU A 1 205 ? 33.036 19.119 18.643 1.00 29.66 203 GLU A CA 1
ATOM 1568 C C . GLU A 1 205 ? 33.401 18.604 20.029 1.00 28.43 203 GLU A C 1
ATOM 1569 O O . GLU A 1 205 ? 33.832 17.456 20.189 1.00 26.79 203 GLU A O 1
ATOM 1575 N N . GLU A 1 206 ? 33.244 19.465 21.029 1.00 27.30 204 GLU A N 1
ATOM 1576 C CA . GLU A 1 206 ? 33.573 19.089 22.395 1.00 26.60 204 GLU A CA 1
ATOM 1577 C C . GLU A 1 206 ? 32.685 17.943 22.860 1.00 24.45 204 GLU A C 1
ATOM 1578 O O . GLU A 1 206 ? 33.162 17.010 23.506 1.00 23.82 204 GLU A O 1
ATOM 1584 N N . ASN A 1 207 ? 31.396 18.020 22.539 1.00 23.69 205 ASN A N 1
ATOM 1585 C CA . ASN A 1 207 ? 30.462 16.964 22.910 1.00 22.96 205 ASN A CA 1
ATOM 1586 C C . ASN A 1 207 ? 30.907 15.656 22.267 1.00 20.84 205 ASN A C 1
ATOM 1587 O O . ASN A 1 207 ? 30.891 14.604 22.905 1.00 20.71 205 ASN A O 1
ATOM 1592 N N . ILE A 1 208 ? 31.307 15.723 21.002 1.00 19.94 206 ILE A N 1
ATOM 1593 C CA . ILE A 1 208 ? 31.749 14.522 20.303 1.00 19.33 206 ILE A CA 1
ATOM 1594 C C . ILE A 1 208 ? 33.025 13.968 20.925 1.00 19.39 206 ILE A C 1
ATOM 1595 O O . ILE A 1 208 ? 33.152 12.759 21.117 1.00 20.53 206 ILE A O 1
ATOM 1600 N N . ARG A 1 209 ? 33.971 14.845 21.246 1.00 17.89 207 ARG A N 1
ATOM 1601 C CA . ARG A 1 209 ? 35.210 14.395 21.865 1.00 18.27 207 ARG A CA 1
ATOM 1602 C C . ARG A 1 209 ? 34.926 13.763 23.234 1.00 18.85 207 ARG A C 1
ATOM 1603 O O . ARG A 1 209 ? 35.585 12.798 23.623 1.00 19.72 207 ARG A O 1
ATOM 1611 N N . THR A 1 210 ? 33.943 14.296 23.956 1.00 18.84 208 THR A N 1
ATOM 1612 C CA . THR A 1 210 ? 33.598 13.756 25.276 1.00 19.45 208 THR A CA 1
ATOM 1613 C C . THR A 1 210 ? 32.957 12.376 25.141 1.00 19.11 208 THR A C 1
ATOM 1614 O O . THR A 1 210 ? 33.334 11.436 25.845 1.00 20.61 208 THR A O 1
ATOM 1618 N N . LEU A 1 211 ? 31.992 12.262 24.236 1.00 19.53 209 LEU A N 1
ATOM 1619 C CA . LEU A 1 211 ? 31.314 10.989 23.999 1.00 20.93 209 LEU A CA 1
ATOM 1620 C C . LEU A 1 211 ? 32.287 9.948 23.449 1.00 19.96 209 LEU A C 1
ATOM 1621 O O . LEU A 1 211 ? 32.106 8.749 23.673 1.00 21.08 209 LEU A O 1
ATOM 1626 N N . ALA A 1 212 ? 33.318 10.404 22.737 1.00 20.27 210 ALA A N 1
ATOM 1627 C CA . ALA A 1 212 ? 34.317 9.501 22.159 1.00 19.45 210 ALA A CA 1
ATOM 1628 C C . ALA A 1 212 ? 35.058 8.702 23.228 1.00 21.01 210 ALA A C 1
ATOM 1629 O O . ALA A 1 212 ? 35.701 7.698 22.929 1.00 20.18 210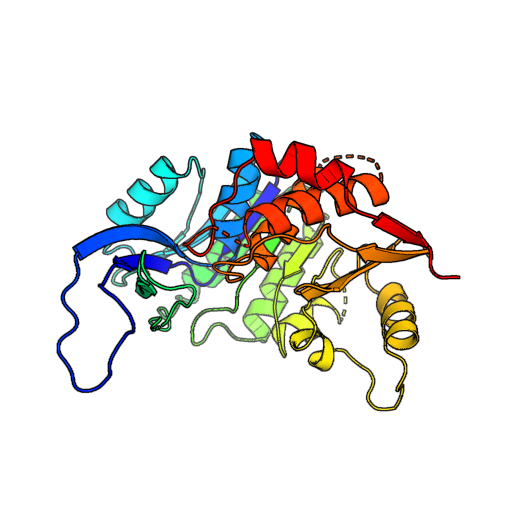 ALA A O 1
ATOM 1631 N N . GLU A 1 213 ? 34.979 9.161 24.474 1.00 21.72 211 GLU A N 1
ATOM 1632 C CA . GLU A 1 213 ? 35.623 8.464 25.586 1.00 23.19 211 GLU A CA 1
ATOM 1633 C C . GLU A 1 213 ? 34.956 7.107 25.806 1.00 23.84 211 GLU A C 1
ATOM 1634 O O . GLU A 1 213 ? 35.595 6.156 26.265 1.00 24.99 211 GLU A O 1
ATOM 1640 N N . LYS A 1 214 ? 33.671 7.034 25.468 1.00 22.93 212 LYS A N 1
ATOM 1641 C CA . LYS A 1 214 ? 32.864 5.830 25.657 1.00 25.70 212 LYS A CA 1
ATOM 1642 C C . LYS A 1 214 ? 32.545 5.045 24.386 1.00 23.81 212 LYS A C 1
ATOM 1643 O O . LYS A 1 214 ? 32.001 3.942 24.462 1.00 25.00 212 LYS A O 1
ATOM 1649 N N . ILE A 1 215 ? 32.866 5.605 23.223 1.00 19.72 213 ILE A N 1
ATOM 1650 C CA . ILE A 1 215 ? 32.563 4.933 21.959 1.00 19.10 213 ILE A CA 1
ATOM 1651 C C . ILE A 1 215 ? 33.772 4.907 21.033 1.00 18.34 213 ILE A C 1
ATOM 1652 O O . ILE A 1 215 ? 34.214 5.947 20.546 1.00 18.07 213 ILE A O 1
ATOM 1657 N N . PRO A 1 216 ? 34.314 3.708 20.772 1.00 17.86 214 PRO A N 1
ATOM 1658 C CA . PRO A 1 216 ? 35.479 3.475 19.912 1.00 18.44 214 PRO A CA 1
ATOM 1659 C C . PRO A 1 216 ? 35.389 4.110 18.519 1.00 15.86 214 PRO A C 1
ATOM 1660 O O . PRO A 1 216 ? 36.341 4.729 18.041 1.00 16.97 214 PRO A O 1
ATOM 1664 N N . TYR A 1 217 ? 34.253 3.916 17.862 1.00 15.40 215 TYR A N 1
ATOM 1665 C CA . TYR A 1 217 ? 34.021 4.455 16.523 1.00 14.71 215 TYR A CA 1
ATOM 1666 C C . TYR A 1 217 ? 32.765 5.298 16.584 1.00 14.50 215 TYR A C 1
ATOM 1667 O O . TYR A 1 217 ? 31.657 4.773 16.514 1.00 16.13 215 TYR A O 1
ATOM 1676 N N . LEU A 1 218 ? 32.939 6.606 16.718 1.00 15.01 216 LEU A N 1
ATOM 1677 C CA . LEU A 1 218 ? 31.806 7.505 16.805 1.00 14.77 216 LEU A CA 1
ATOM 1678 C C . LEU A 1 218 ? 31.681 8.344 15.545 1.00 14.83 216 LEU A C 1
ATOM 1679 O O . LEU A 1 218 ? 32.614 9.052 15.157 1.00 16.33 216 LEU A O 1
ATOM 1684 N N . VAL A 1 219 ? 30.529 8.229 14.900 1.00 13.98 217 VAL A N 1
ATOM 1685 C CA . VAL A 1 219 ? 30.246 8.990 13.693 1.00 15.19 217 VAL A CA 1
ATOM 1686 C C . VAL A 1 219 ? 28.970 9.797 13.873 1.00 16.32 217 VAL A C 1
ATOM 1687 O O . VAL A 1 219 ? 27.918 9.252 14.203 1.00 16.25 217 VAL A O 1
ATOM 1691 N N . VAL A 1 220 ? 29.067 11.108 13.691 1.00 15.61 218 VAL A N 1
ATOM 1692 C CA . VAL A 1 220 ? 27.879 11.948 13.750 1.00 14.23 218 VAL A CA 1
ATOM 1693 C C . VAL A 1 220 ? 27.696 12.354 12.284 1.00 14.49 218 VAL A C 1
ATOM 1694 O O . VAL A 1 220 ? 28.547 13.053 11.721 1.00 15.16 218 VAL A O 1
ATOM 1698 N N . SER A 1 221 ? 26.626 11.883 11.647 1.00 13.78 219 SER A N 1
ATOM 1699 C CA . SER A 1 221 ? 26.433 12.221 10.241 1.00 15.49 219 SER A CA 1
ATOM 1700 C C . SER A 1 221 ? 25.688 13.542 10.102 1.00 16.99 219 SER A C 1
ATOM 1701 O O . SER A 1 221 ? 24.767 13.835 10.865 1.00 17.29 219 SER A O 1
ATOM 1704 N N . LEU A 1 222 ? 26.119 14.339 9.128 1.00 17.47 220 LEU A N 1
ATOM 1705 C CA . LEU A 1 222 ? 25.560 15.668 8.899 1.00 18.69 220 LEU A CA 1
ATOM 1706 C C . LEU A 1 222 ? 24.963 15.880 7.507 1.00 20.51 220 LEU A C 1
ATOM 1707 O O . LEU A 1 222 ? 25.049 16.976 6.944 1.00 17.79 220 LEU A O 1
ATOM 1712 N N . GLY A 1 223 ? 24.355 14.836 6.957 1.00 17.63 221 GLY A N 1
ATOM 1713 C CA . GLY A 1 223 ? 23.742 14.951 5.643 1.00 19.15 221 GLY A CA 1
ATOM 1714 C C . GLY A 1 223 ? 24.697 15.379 4.546 1.00 19.69 221 GLY A C 1
ATOM 1715 O O . GLY A 1 223 ? 25.775 14.813 4.389 1.00 19.61 221 GLY A O 1
ATOM 1716 N N . ALA A 1 224 ? 24.299 16.393 3.785 1.00 20.63 222 ALA A N 1
ATOM 1717 C CA . ALA A 1 224 ? 25.113 16.896 2.687 1.00 22.21 222 ALA A CA 1
ATOM 1718 C C . ALA A 1 224 ? 26.456 17.460 3.136 1.00 22.14 222 ALA A C 1
ATOM 1719 O O . ALA A 1 224 ? 27.375 17.605 2.329 1.00 23.75 222 ALA A O 1
ATOM 1721 N N . LYS A 1 225 ? 26.569 17.785 4.419 1.00 21.17 223 LYS A N 1
ATOM 1722 C CA . LYS A 1 225 ? 27.814 18.329 4.941 1.00 21.73 223 LYS A CA 1
ATOM 1723 C C . LYS A 1 225 ? 28.847 17.233 5.178 1.00 21.03 223 LYS A C 1
ATOM 1724 O O . LYS A 1 225 ? 30.024 17.514 5.380 1.00 23.13 223 LYS A O 1
ATOM 1730 N N . GLY A 1 226 ? 28.402 15.984 5.138 1.00 17.95 224 GLY A N 1
ATOM 1731 C CA . GLY A 1 226 ? 29.319 14.882 5.357 1.00 16.38 224 GLY A CA 1
ATOM 1732 C C . GLY A 1 226 ? 29.148 14.321 6.753 1.00 16.01 224 GLY A C 1
ATOM 1733 O O . GLY A 1 226 ? 28.039 13.965 7.145 1.00 16.38 224 GLY A O 1
ATOM 1734 N N . SER A 1 227 ? 30.241 14.244 7.507 1.00 14.25 225 SER A N 1
ATOM 1735 C CA . SER A 1 227 ? 30.177 13.715 8.861 1.00 14.83 225 SER A CA 1
ATOM 1736 C C . SER A 1 227 ? 31.419 14.101 9.655 1.00 14.93 225 SER A C 1
ATOM 1737 O O . SER A 1 227 ? 32.366 14.676 9.116 1.00 14.26 225 SER A O 1
ATOM 1740 N N . ILE A 1 228 ? 31.389 13.795 10.949 1.00 16.01 226 ILE A N 1
ATOM 1741 C CA . ILE A 1 228 ? 32.522 14.025 11.839 1.00 14.83 226 ILE A CA 1
ATOM 1742 C C . ILE A 1 228 ? 32.700 12.677 12.526 1.00 15.12 226 ILE A C 1
ATOM 1743 O O . ILE A 1 228 ? 31.734 12.104 13.032 1.00 15.80 226 ILE A O 1
ATOM 1748 N N . CYS A 1 229 ? 33.921 12.160 12.520 1.00 14.74 227 CYS A N 1
ATOM 1749 C CA . CYS A 1 229 ? 34.185 10.867 13.133 1.00 15.80 227 CYS A CA 1
ATOM 1750 C C . CYS A 1 229 ? 35.296 10.943 14.160 1.00 16.03 227 CYS A C 1
ATOM 1751 O O . CYS A 1 229 ? 36.351 11.517 13.896 1.00 15.16 227 CYS A O 1
ATOM 1754 N N . ALA A 1 230 ? 35.046 10.358 15.332 1.00 14.94 228 ALA A N 1
ATOM 1755 C CA . ALA A 1 230 ? 36.049 10.326 16.388 1.00 17.78 228 ALA A CA 1
ATOM 1756 C C . ALA A 1 230 ? 36.537 8.893 16.529 1.00 15.97 228 ALA A C 1
ATOM 1757 O O . ALA A 1 230 ? 35.731 7.965 16.640 1.00 15.69 228 ALA A O 1
ATOM 1759 N N . HIS A 1 231 ? 37.852 8.715 16.515 1.00 16.54 229 HIS A N 1
ATOM 1760 C CA . HIS A 1 231 ? 38.445 7.390 16.671 1.00 17.09 229 HIS A CA 1
ATOM 1761 C C . HIS A 1 231 ? 39.912 7.477 17.085 1.00 19.95 229 HIS A C 1
ATOM 1762 O O . HIS A 1 231 ? 40.685 8.253 16.521 1.00 17.10 229 HIS A O 1
ATOM 1769 N N . ASN A 1 232 ? 40.278 6.676 18.083 1.00 18.84 230 ASN A N 1
ATOM 1770 C CA . ASN A 1 232 ? 41.645 6.621 18.595 1.00 22.71 230 ASN A CA 1
ATOM 1771 C C . ASN A 1 232 ? 42.198 7.995 18.976 1.00 21.43 230 ASN A C 1
ATOM 1772 O O . ASN A 1 232 ? 43.359 8.308 18.711 1.00 22.63 230 ASN A O 1
ATOM 1777 N N . GLY A 1 233 ? 41.354 8.815 19.594 1.00 21.36 231 GLY A N 1
ATOM 1778 C CA . GLY A 1 233 ? 41.782 10.133 20.027 1.00 20.95 231 GLY A CA 1
ATOM 1779 C C . GLY A 1 233 ? 41.890 11.188 18.946 1.00 22.26 231 GLY A C 1
ATOM 1780 O O . GLY A 1 233 ? 42.347 12.305 19.207 1.00 21.95 231 GLY A O 1
ATOM 1781 N N . LYS A 1 234 ? 41.477 10.845 17.730 1.00 19.89 232 LYS A N 1
ATOM 1782 C CA . LYS A 1 234 ? 41.526 11.787 16.617 1.00 20.05 232 LYS A CA 1
ATOM 1783 C C . LYS A 1 234 ? 40.106 12.156 16.209 1.00 19.55 232 LYS A C 1
ATOM 1784 O O . LYS A 1 234 ? 39.166 11.407 16.467 1.00 19.72 232 LYS A O 1
ATOM 1790 N N . LEU A 1 235 ? 39.953 13.319 15.587 1.00 19.18 233 LEU A N 1
ATOM 1791 C CA . LEU A 1 235 ? 38.645 13.773 15.138 1.00 18.34 233 LEU A CA 1
ATOM 1792 C C . LEU A 1 235 ? 38.780 1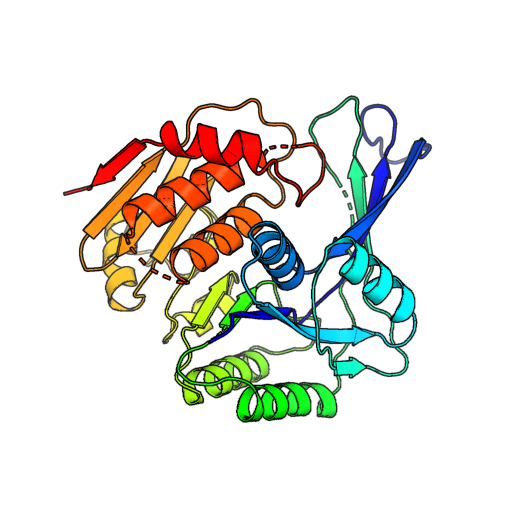4.108 13.657 1.00 19.82 233 LEU A C 1
ATOM 1793 O O . LEU A 1 235 ? 39.669 14.866 13.264 1.00 20.30 233 LEU A O 1
ATOM 1798 N N . TYR A 1 236 ? 37.904 13.532 12.838 1.00 16.91 234 TYR A N 1
ATOM 1799 C CA . TYR A 1 236 ? 37.958 13.752 11.397 1.00 16.92 234 TYR A CA 1
ATOM 1800 C C . TYR A 1 236 ? 36.734 14.476 10.854 1.00 18.28 234 TYR A C 1
ATOM 1801 O O . TYR A 1 236 ? 35.601 14.152 11.214 1.00 15.94 234 TYR A O 1
ATOM 1810 N N . GLN A 1 237 ? 36.970 15.471 10.003 1.00 17.85 235 GLN A N 1
ATOM 1811 C CA . GLN A 1 237 ? 35.871 16.175 9.348 1.00 18.99 235 GLN A CA 1
ATOM 1812 C C . GLN A 1 237 ? 35.844 15.548 7.956 1.00 16.37 235 GLN A C 1
ATOM 1813 O O . GLN A 1 237 ? 36.819 15.622 7.212 1.00 18.18 235 GLN A O 1
ATOM 1819 N N . VAL A 1 238 ? 34.733 14.906 7.618 1.00 16.49 236 VAL A N 1
ATOM 1820 C CA . VAL A 1 238 ? 34.602 14.231 6.337 1.00 16.77 236 VAL A CA 1
ATOM 1821 C C . VAL A 1 238 ? 33.648 15.004 5.438 1.00 15.82 236 VAL A C 1
ATOM 1822 O O . VAL A 1 238 ? 32.503 15.256 5.803 1.00 16.35 236 VAL A O 1
ATOM 1826 N N . ILE A 1 239 ? 34.133 15.389 4.261 1.00 18.00 237 ILE A N 1
ATOM 1827 C CA . ILE A 1 239 ? 33.328 16.163 3.317 1.00 18.90 237 ILE A CA 1
ATOM 1828 C C . ILE A 1 239 ? 33.158 15.434 1.996 1.00 16.56 237 ILE A C 1
ATOM 1829 O O . ILE A 1 239 ? 34.132 15.101 1.332 1.00 15.34 237 ILE A O 1
ATOM 1834 N N . PRO A 1 240 ? 31.907 15.198 1.582 1.00 18.42 238 PRO A N 1
ATOM 1835 C CA . PRO A 1 240 ? 31.673 14.497 0.321 1.00 17.06 238 PRO A CA 1
ATOM 1836 C C . PRO A 1 240 ? 31.746 15.422 -0.880 1.00 18.27 238 PRO A C 1
ATOM 1837 O O . PRO A 1 240 ? 31.671 16.640 -0.740 1.00 18.84 238 PRO A O 1
ATOM 1841 N N . PRO A 1 241 ? 31.920 14.849 -2.074 1.00 17.52 239 PRO A N 1
ATOM 1842 C CA . PRO A 1 241 ? 31.965 15.688 -3.270 1.00 18.10 239 PRO A CA 1
ATOM 1843 C C . PRO A 1 241 ? 30.504 16.093 -3.464 1.00 18.56 239 PRO A C 1
ATOM 1844 O O . PRO A 1 241 ? 29.608 15.451 -2.911 1.00 20.94 239 PRO A O 1
ATOM 1848 N N . LYS A 1 242 ? 30.256 17.150 -4.222 1.00 18.75 240 LYS A N 1
ATOM 1849 C CA . LYS A 1 242 ? 28.884 17.589 -4.455 1.00 21.25 240 LYS A CA 1
ATOM 1850 C C . LYS A 1 242 ? 28.229 16.716 -5.510 1.00 20.70 240 LYS A C 1
ATOM 1851 O O . LYS A 1 242 ? 28.785 16.512 -6.586 1.00 19.82 240 LYS A O 1
ATOM 1857 N N . VAL A 1 243 ? 27.048 16.194 -5.195 1.00 21.60 241 VAL A N 1
ATOM 1858 C CA . VAL A 1 243 ? 26.320 15.356 -6.139 1.00 22.93 241 VAL A CA 1
ATOM 1859 C C . VAL A 1 243 ? 24.891 15.859 -6.283 1.00 25.00 241 VAL A C 1
ATOM 1860 O O . VAL A 1 243 ? 24.378 16.568 -5.415 1.00 24.01 241 VAL A O 1
ATOM 1864 N N . GLN A 1 244 ? 24.268 15.498 -7.398 1.00 29.08 242 GLN A N 1
ATOM 1865 C CA . GLN A 1 244 ? 22.892 15.881 -7.671 1.00 33.38 242 GLN A CA 1
ATOM 1866 C C . GLN A 1 244 ? 22.000 14.973 -6.838 1.00 32.47 242 GLN A C 1
ATOM 1867 O O . GLN A 1 244 ? 21.853 13.791 -7.141 1.00 33.73 242 GLN A O 1
ATOM 1873 N N . GLU A 1 245 ? 21.424 15.528 -5.779 1.00 34.11 243 GLU A N 1
ATOM 1874 C CA . GLU A 1 245 ? 20.555 14.767 -4.894 1.00 35.66 243 GLU A CA 1
ATOM 1875 C C . GLU A 1 245 ? 19.196 14.490 -5.527 1.00 35.69 243 GLU A C 1
ATOM 1876 O O . GLU A 1 245 ? 18.616 15.355 -6.184 1.00 35.71 243 GLU A O 1
ATOM 1882 N N . ARG A 1 246 ? 18.707 13.269 -5.339 1.00 34.05 244 ARG A N 1
ATOM 1883 C CA . ARG A 1 246 ? 17.404 12.868 -5.855 1.00 34.20 244 ARG A CA 1
ATOM 1884 C C . ARG A 1 246 ? 16.553 12.358 -4.698 1.00 32.76 244 ARG A C 1
ATOM 1885 O O . ARG A 1 246 ? 15.372 12.677 -4.599 1.00 34.10 244 ARG A O 1
ATOM 1893 N N . ASN A 1 247 ? 17.166 11.579 -3.815 1.00 30.49 245 ASN A N 1
ATOM 1894 C CA . ASN A 1 247 ? 16.473 11.038 -2.651 1.00 29.06 245 ASN A CA 1
ATOM 1895 C C . ASN A 1 247 ? 17.522 10.627 -1.625 1.00 28.09 245 ASN A C 1
ATOM 1896 O O . ASN A 1 247 ? 18.236 9.641 -1.821 1.00 27.98 245 ASN A O 1
ATOM 1901 N N . ASP A 1 248 ? 17.619 11.383 -0.536 1.00 27.81 246 ASP A N 1
ATOM 1902 C CA . ASP A 1 248 ? 18.602 11.085 0.495 1.00 28.75 246 ASP A CA 1
ATOM 1903 C C . ASP A 1 248 ? 18.117 10.092 1.542 1.00 28.96 246 ASP A C 1
ATOM 1904 O O . ASP A 1 248 ? 18.790 9.867 2.547 1.00 27.69 246 ASP A O 1
ATOM 1909 N N . THR A 1 249 ? 16.951 9.498 1.311 1.00 27.64 247 THR A N 1
ATOM 1910 C CA . THR A 1 249 ? 16.428 8.511 2.244 1.00 28.37 247 THR A CA 1
ATOM 1911 C C . THR A 1 249 ? 17.304 7.275 2.106 1.00 26.74 247 THR A C 1
ATOM 1912 O O . THR A 1 249 ? 17.570 6.818 0.996 1.00 26.02 247 THR A O 1
ATOM 1916 N N . GLY A 1 250 ? 17.757 6.736 3.231 1.00 25.32 248 GLY A N 1
ATOM 1917 C CA . GLY A 1 250 ? 18.597 5.555 3.181 1.00 24.11 248 GLY A CA 1
ATOM 1918 C C . GLY A 1 250 ? 20.082 5.852 3.074 1.00 22.62 248 GLY A C 1
ATOM 1919 O O . GLY A 1 250 ? 20.889 4.925 3.076 1.00 21.74 248 GLY A O 1
ATOM 1920 N N . ALA A 1 251 ? 20.455 7.127 2.968 1.00 21.29 249 ALA A N 1
ATOM 1921 C CA . ALA A 1 251 ? 21.869 7.479 2.867 1.00 19.91 249 ALA A CA 1
ATOM 1922 C C . ALA A 1 251 ? 22.613 6.970 4.098 1.00 19.11 249 ALA A C 1
ATOM 1923 O O . ALA A 1 251 ? 23.743 6.502 3.998 1.00 17.79 249 ALA A O 1
ATOM 1925 N N . GLY A 1 252 ? 21.965 7.067 5.255 1.00 20.05 250 GLY A N 1
ATOM 1926 C CA . GLY A 1 252 ? 22.574 6.614 6.493 1.00 18.42 250 GLY A CA 1
ATOM 1927 C C . GLY A 1 252 ? 22.772 5.110 6.541 1.00 17.71 250 GLY A C 1
ATOM 1928 O O . GLY A 1 252 ? 23.802 4.643 7.019 1.00 16.47 250 GLY A O 1
ATOM 1929 N N . ASP A 1 253 ? 21.796 4.349 6.054 1.00 18.57 251 ASP A N 1
ATOM 1930 C CA . ASP A 1 253 ? 21.904 2.893 6.049 1.00 18.59 251 ASP A CA 1
ATOM 1931 C C . ASP A 1 253 ? 23.051 2.445 5.146 1.00 17.32 251 ASP A C 1
ATOM 1932 O O . ASP A 1 253 ? 23.778 1.505 5.466 1.00 17.82 251 ASP A O 1
ATOM 1937 N N . VAL A 1 254 ? 23.205 3.112 4.008 1.00 15.87 252 VAL A N 1
ATOM 1938 C CA . VAL A 1 254 ? 24.282 2.787 3.088 1.00 14.57 252 VAL A CA 1
ATOM 1939 C C . VAL A 1 254 ? 25.617 3.151 3.742 1.00 14.31 252 VAL A C 1
ATOM 1940 O O . VAL A 1 254 ? 26.593 2.402 3.649 1.00 13.92 252 VAL A O 1
ATOM 1944 N N . PHE A 1 255 ? 25.662 4.300 4.409 1.00 14.16 253 PHE A N 1
ATOM 1945 C CA . PHE A 1 255 ? 26.891 4.710 5.084 1.00 15.05 253 PHE A CA 1
ATOM 1946 C C . PHE A 1 255 ? 27.291 3.635 6.101 1.00 14.58 253 PHE A C 1
ATOM 1947 O O . PHE A 1 255 ? 28.439 3.193 6.131 1.00 16.23 253 PHE A O 1
ATOM 1955 N N . VAL A 1 256 ? 26.338 3.211 6.928 1.00 14.97 254 VAL A N 1
ATOM 1956 C CA . VAL A 1 256 ? 26.618 2.200 7.946 1.00 15.22 254 VAL A CA 1
ATOM 1957 C C . VAL A 1 256 ? 27.104 0.888 7.342 1.00 14.65 254 VAL A C 1
ATOM 1958 O O . VAL A 1 256 ? 28.096 0.324 7.804 1.00 14.67 254 VAL A O 1
ATOM 1962 N N . GLY A 1 257 ? 26.410 0.403 6.317 1.00 14.91 255 GLY A N 1
ATOM 1963 C CA . GLY A 1 257 ? 26.824 -0.836 5.681 1.00 16.31 255 GLY A CA 1
ATOM 1964 C C . GLY A 1 257 ? 28.231 -0.729 5.115 1.00 15.54 255 GLY A C 1
ATOM 1965 O O . GLY A 1 257 ? 29.052 -1.629 5.290 1.00 16.14 255 GLY A O 1
ATOM 1966 N N . ALA A 1 258 ? 28.524 0.378 4.437 1.00 15.49 256 ALA A N 1
ATOM 1967 C CA . ALA A 1 258 ? 29.851 0.572 3.855 1.00 14.17 256 ALA A CA 1
ATOM 1968 C C . ALA A 1 258 ? 30.930 0.745 4.928 1.00 13.87 256 ALA A C 1
ATOM 1969 O O . ALA A 1 258 ? 32.057 0.262 4.770 1.00 14.43 256 ALA A O 1
ATOM 1971 N N . PHE A 1 259 ? 30.586 1.453 6.002 1.00 14.01 257 PHE A N 1
ATOM 1972 C CA . PHE A 1 259 ? 31.524 1.691 7.104 1.00 13.93 257 PHE A CA 1
ATOM 1973 C C . PHE A 1 259 ? 31.905 0.354 7.731 1.00 14.21 257 PHE A C 1
ATOM 1974 O O . PHE A 1 259 ? 33.082 0.078 7.967 1.00 14.14 257 PHE A O 1
ATOM 1982 N N . ILE A 1 260 ? 30.897 -0.468 8.003 1.00 13.63 258 ILE A N 1
ATOM 1983 C CA . ILE A 1 260 ? 31.114 -1.778 8.605 1.00 15.34 258 ILE A CA 1
ATOM 1984 C C . ILE A 1 260 ? 31.946 -2.665 7.679 1.00 15.52 258 ILE A C 1
ATOM 1985 O O . ILE A 1 260 ? 32.814 -3.416 8.136 1.00 16.22 258 ILE A O 1
ATOM 1990 N N . ALA A 1 261 ? 31.672 -2.581 6.381 1.00 15.66 259 ALA A N 1
ATOM 1991 C CA . ALA A 1 261 ? 32.410 -3.356 5.391 1.00 16.10 259 ALA A CA 1
ATOM 1992 C C . ALA A 1 261 ? 33.887 -2.956 5.456 1.00 15.26 259 ALA A C 1
ATOM 1993 O O . ALA A 1 261 ? 34.780 -3.804 5.425 1.00 16.00 259 ALA A O 1
ATOM 1995 N N . GLY A 1 262 ? 34.133 -1.654 5.548 1.00 15.19 260 GLY A N 1
ATOM 1996 C CA . GLY A 1 262 ? 35.500 -1.173 5.630 1.00 14.71 260 GLY A CA 1
ATOM 1997 C C . GLY A 1 262 ? 36.215 -1.738 6.844 1.00 15.87 260 GLY A C 1
ATOM 1998 O O . GLY A 1 262 ? 37.360 -2.183 6.750 1.00 16.15 260 GLY A O 1
ATOM 1999 N N . LEU A 1 263 ? 35.541 -1.725 7.994 1.00 15.08 261 LEU A N 1
ATOM 2000 C CA . LEU A 1 263 ? 36.141 -2.244 9.218 1.00 15.35 261 LEU A CA 1
ATOM 2001 C C . LEU A 1 263 ? 36.399 -3.739 9.100 1.00 16.19 261 LEU A C 1
ATOM 2002 O O . LEU A 1 263 ? 37.427 -4.240 9.558 1.00 16.70 261 LEU A O 1
ATOM 2007 N N . ALA A 1 264 ? 35.460 -4.444 8.481 1.00 16.94 262 ALA A N 1
ATOM 2008 C CA . ALA A 1 264 ? 35.594 -5.881 8.297 1.00 16.93 262 ALA A CA 1
ATOM 2009 C C . ALA A 1 264 ? 36.815 -6.190 7.433 1.00 18.26 262 ALA A C 1
ATOM 2010 O O . ALA A 1 264 ? 37.490 -7.201 7.649 1.00 19.72 262 ALA A O 1
ATOM 2020 N N . ASN A 1 266 ? 39.509 -4.481 7.389 1.00 16.82 264 ASN A N 1
ATOM 2021 C CA . ASN A 1 266 ? 40.667 -3.910 8.065 1.00 19.15 264 ASN A CA 1
ATOM 2022 C C . ASN A 1 266 ? 41.230 -2.670 7.381 1.00 18.35 264 ASN A C 1
ATOM 2023 O O . ASN A 1 266 ? 42.439 -2.437 7.394 1.00 17.54 264 ASN A O 1
ATOM 2036 N N . PRO A 1 268 ? 42.109 1.238 6.973 1.00 19.86 266 PRO A N 1
ATOM 2037 C CA . PRO A 1 268 ? 42.408 2.297 7.938 1.00 20.61 266 PRO A CA 1
ATOM 2038 C C . PRO A 1 268 ? 41.158 3.162 8.067 1.00 20.47 266 PRO A C 1
ATOM 2039 O O . PRO A 1 268 ? 40.366 3.258 7.124 1.00 20.87 266 PRO A O 1
ATOM 2043 N N . ILE A 1 269 ? 40.985 3.802 9.215 1.00 18.56 267 ILE A N 1
ATOM 2044 C CA . ILE A 1 269 ? 39.798 4.617 9.435 1.00 18.34 267 ILE A CA 1
ATOM 2045 C C . ILE A 1 269 ? 39.530 5.664 8.350 1.00 17.18 267 ILE A C 1
ATOM 2046 O O . ILE A 1 269 ? 38.387 5.837 7.948 1.00 15.83 267 ILE A O 1
ATOM 2051 N N . THR A 1 270 ? 40.556 6.349 7.854 1.00 17.03 268 THR A N 1
ATOM 2052 C CA . THR A 1 270 ? 40.290 7.352 6.824 1.00 17.99 268 THR A CA 1
ATOM 2053 C C . THR A 1 270 ? 39.748 6.735 5.531 1.00 17.89 268 THR A C 1
ATOM 2054 O O . THR A 1 270 ? 38.855 7.301 4.902 1.00 17.81 268 THR A O 1
ATOM 2058 N N . GLU A 1 271 ? 40.276 5.581 5.136 1.00 17.17 269 GLU A N 1
ATOM 2059 C CA . GLU A 1 271 ? 39.799 4.928 3.920 1.00 18.30 269 GLU A CA 1
ATOM 2060 C C . GLU A 1 271 ? 38.371 4.432 4.127 1.00 16.57 269 GLU A C 1
ATOM 2061 O O . GLU A 1 271 ? 37.538 4.535 3.228 1.00 16.31 269 GLU A O 1
ATOM 2067 N N . THR A 1 272 ? 38.092 3.898 5.313 1.00 15.04 270 THR A N 1
ATOM 2068 C CA . THR A 1 272 ? 36.752 3.404 5.631 1.00 15.51 270 THR A CA 1
ATOM 2069 C C . THR A 1 272 ? 35.751 4.551 5.506 1.00 14.11 270 THR A C 1
ATOM 2070 O O . THR A 1 272 ? 34.665 4.377 4.952 1.00 15.37 270 THR A O 1
ATOM 2074 N N . LEU A 1 273 ? 36.132 5.725 6.012 1.00 14.39 271 LEU A N 1
ATOM 2075 C CA . LEU A 1 273 ? 35.272 6.897 5.940 1.00 13.24 271 LEU A CA 1
ATOM 2076 C C . LEU A 1 273 ? 35.066 7.341 4.496 1.00 13.87 271 LEU A C 1
ATOM 2077 O O . LEU A 1 273 ? 33.964 7.740 4.121 1.00 13.64 271 LEU A O 1
ATOM 2082 N N . LYS A 1 274 ? 36.113 7.262 3.679 1.00 12.81 272 LYS A N 1
ATOM 2083 C CA . LYS A 1 274 ? 35.972 7.664 2.280 1.00 14.03 272 LYS A CA 1
ATOM 2084 C C . LYS A 1 274 ? 35.034 6.702 1.560 1.00 14.74 272 LYS A C 1
ATOM 2085 O O . LYS A 1 274 ? 34.171 7.126 0.791 1.00 14.50 272 LYS A O 1
ATOM 2091 N N . VAL A 1 275 ? 35.182 5.409 1.835 1.00 14.75 273 VAL A N 1
ATOM 2092 C CA . VAL A 1 275 ? 34.320 4.408 1.208 1.00 13.99 273 VAL A CA 1
ATOM 2093 C C . VAL A 1 275 ? 32.862 4.609 1.620 1.00 15.11 273 VAL A C 1
ATOM 2094 O O . VAL A 1 275 ? 31.965 4.576 0.775 1.00 14.88 273 VAL A O 1
ATOM 2098 N N . ALA A 1 276 ? 32.622 4.834 2.910 1.00 13.79 274 ALA A N 1
ATOM 2099 C CA . ALA A 1 276 ? 31.258 5.036 3.399 1.00 14.35 274 ALA A CA 1
ATOM 2100 C C . ALA A 1 276 ? 30.632 6.286 2.793 1.00 16.03 274 ALA A C 1
ATOM 2101 O O . ALA A 1 276 ? 29.453 6.300 2.438 1.00 15.47 274 ALA A O 1
ATOM 2103 N N . THR A 1 277 ? 31.432 7.337 2.680 1.00 13.63 275 THR A N 1
ATOM 2104 C CA . THR A 1 277 ? 30.953 8.589 2.130 1.00 13.99 275 THR A CA 1
ATOM 2105 C C . THR A 1 277 ? 30.683 8.459 0.629 1.00 14.62 275 THR A C 1
ATOM 2106 O O . THR A 1 277 ? 29.686 8.978 0.129 1.00 14.78 275 THR A O 1
ATOM 2110 N N . GLY A 1 278 ? 31.560 7.753 -0.081 1.00 13.27 276 GLY A N 1
ATOM 2111 C CA . GLY A 1 278 ? 31.368 7.564 -1.509 1.00 14.54 276 GLY A CA 1
ATOM 2112 C C . GLY A 1 278 ? 30.095 6.787 -1.808 1.00 14.64 276 GLY A C 1
ATOM 2113 O O . GLY A 1 278 ? 29.340 7.135 -2.720 1.00 14.73 276 GLY A O 1
ATOM 2114 N N . CYS A 1 279 ? 29.853 5.734 -1.035 1.00 14.60 277 CYS A N 1
ATOM 2115 C CA . CYS A 1 279 ? 28.666 4.902 -1.226 1.00 16.05 277 CYS A CA 1
ATOM 2116 C C . CYS A 1 279 ? 27.385 5.661 -0.908 1.00 15.53 277 CYS A C 1
ATOM 2117 O O . CYS A 1 279 ? 26.411 5.592 -1.667 1.00 16.84 277 CYS A O 1
ATOM 2120 N N . SER A 1 280 ? 27.376 6.390 0.204 1.00 15.09 278 SER A N 1
ATOM 2121 C CA . SER A 1 280 ? 26.191 7.146 0.575 1.00 15.51 278 SER A CA 1
ATOM 2122 C C . SER A 1 280 ? 25.946 8.294 -0.407 1.00 15.61 278 SER A C 1
ATOM 2123 O O . SER A 1 280 ? 24.803 8.653 -0.668 1.00 16.84 278 SER A O 1
ATOM 2126 N N . ALA A 1 281 ? 27.010 8.865 -0.966 1.00 15.58 279 ALA A N 1
ATOM 2127 C CA . ALA A 1 281 ? 26.829 9.938 -1.941 1.00 15.56 279 ALA A CA 1
ATOM 2128 C C . ALA A 1 281 ? 26.141 9.347 -3.176 1.00 18.65 279 ALA A C 1
ATOM 2129 O O . ALA A 1 281 ? 25.250 9.966 -3.759 1.00 19.05 279 ALA A O 1
ATOM 2131 N N . SER A 1 282 ? 26.552 8.148 -3.575 1.00 16.86 280 SER A N 1
ATOM 2132 C CA . SER A 1 282 ? 25.936 7.496 -4.731 1.00 19.48 280 SER A CA 1
ATOM 2133 C C . SER A 1 282 ? 24.463 7.200 -4.437 1.00 19.28 280 SER A C 1
ATOM 2134 O O . SER A 1 282 ? 23.605 7.336 -5.311 1.00 19.31 280 SER A O 1
ATOM 2137 N N . LYS A 1 283 ? 24.167 6.806 -3.201 1.00 18.38 281 LYS A N 1
ATOM 2138 C CA . LYS A 1 283 ? 22.787 6.514 -2.824 1.00 18.90 281 LYS A CA 1
ATOM 2139 C C . LYS A 1 283 ? 21.864 7.715 -3.013 1.00 20.75 281 LYS A C 1
ATOM 2140 O O . LYS A 1 283 ? 20.760 7.587 -3.549 1.00 20.39 281 LYS A O 1
ATOM 2146 N N . VAL A 1 284 ? 22.319 8.883 -2.571 1.00 19.68 282 VAL A N 1
ATOM 2147 C CA . VAL A 1 284 ? 21.521 10.100 -2.656 1.00 23.16 282 VAL A CA 1
ATOM 2148 C C . VAL A 1 284 ? 21.198 10.485 -4.098 1.00 23.64 282 VAL A C 1
ATOM 2149 O O . VAL A 1 284 ? 20.262 11.241 -4.355 1.00 24.42 282 VAL A O 1
ATOM 2161 N N . GLN A 1 286 ? 20.208 8.362 -6.289 1.00 29.31 284 GLN A N 1
ATOM 2162 C CA . GLN A 1 286 ? 19.179 7.433 -6.754 1.00 31.38 284 GLN A CA 1
ATOM 2163 C C . GLN A 1 286 ? 17.758 7.805 -6.331 1.00 32.97 284 GLN A C 1
ATOM 2164 O O . GLN A 1 286 ? 17.554 8.572 -5.391 1.00 34.15 284 GLN A O 1
ATOM 2170 N N . GLN A 1 287 ? 16.779 7.229 -7.025 1.00 35.15 285 GLN A N 1
ATOM 2171 C CA . GLN A 1 287 ? 15.367 7.481 -6.744 1.00 37.28 285 GLN A CA 1
ATOM 2172 C C . GLN A 1 287 ? 14.834 6.808 -5.481 1.00 37.93 285 GLN A C 1
ATOM 2173 O O . GLN A 1 287 ? 14.219 7.462 -4.638 1.00 38.71 285 GLN A O 1
ATOM 2179 N N . ASP A 1 288 ? 15.056 5.503 -5.355 1.00 37.43 286 ASP A N 1
ATOM 2180 C CA . ASP A 1 288 ? 14.553 4.764 -4.203 1.00 37.52 286 ASP A CA 1
ATOM 2181 C C . ASP A 1 288 ? 15.226 5.122 -2.886 1.00 37.65 286 ASP A C 1
ATOM 2182 O O . ASP A 1 288 ? 15.942 6.120 -2.786 1.00 35.98 286 ASP A O 1
ATOM 2187 N N . SER A 1 289 ? 14.996 4.295 -1.872 1.00 37.63 287 SER A N 1
ATOM 2188 C CA . SER A 1 289 ? 15.557 4.553 -0.555 1.00 38.05 287 SER A CA 1
ATOM 2189 C C . SER A 1 289 ? 16.635 3.582 -0.076 1.00 36.62 287 SER A C 1
ATOM 2190 O O . SER A 1 289 ? 16.884 3.489 1.126 1.00 36.19 287 SER A O 1
ATOM 2193 N N . SER A 1 290 ? 17.296 2.880 -0.995 1.00 35.81 288 SER A N 1
ATOM 2194 C CA . SER A 1 290 ? 18.333 1.935 -0.578 1.00 34.59 288 SER A CA 1
ATOM 2195 C C . SER A 1 290 ? 19.435 1.632 -1.593 1.00 32.71 288 SER A C 1
ATOM 2196 O O . SER A 1 290 ? 20.565 1.319 -1.211 1.00 32.98 288 SER A O 1
ATOM 2199 N N . SER A 1 291 ? 19.112 1.719 -2.878 1.00 30.67 289 SER A N 1
ATOM 2200 C CA . SER A 1 291 ? 20.082 1.411 -3.927 1.00 29.17 289 SER A CA 1
ATOM 2201 C C . SER A 1 291 ? 21.202 2.431 -4.098 1.00 27.58 289 SER A C 1
ATOM 2202 O O . SER A 1 291 ? 21.055 3.604 -3.762 1.00 27.34 289 SER A O 1
ATOM 2205 N N . PHE A 1 292 ? 22.331 1.958 -4.612 1.00 25.46 290 PHE A N 1
ATOM 2206 C CA . PHE A 1 292 ? 23.468 2.817 -4.896 1.00 24.04 290 PHE A CA 1
ATOM 2207 C C . PHE A 1 292 ? 24.327 2.115 -5.936 1.00 24.97 290 PHE A C 1
ATOM 2208 O O . PHE A 1 292 ? 24.263 0.893 -6.091 1.00 22.90 290 PHE A O 1
ATOM 2216 N N . ASP A 1 293 ? 25.101 2.897 -6.678 1.00 25.63 291 ASP A N 1
ATOM 2217 C CA . ASP A 1 293 ? 25.948 2.346 -7.722 1.00 27.86 291 ASP A CA 1
ATOM 2218 C C . ASP A 1 293 ? 27.352 2.103 -7.200 1.00 29.56 291 ASP A C 1
ATOM 2219 O O . ASP A 1 293 ? 28.059 3.037 -6.835 1.00 28.16 291 ASP A O 1
ATOM 2224 N N . LEU A 1 294 ? 27.750 0.840 -7.179 1.00 32.04 292 LEU A N 1
ATOM 2225 C CA . LEU A 1 294 ? 29.065 0.458 -6.698 1.00 34.99 292 LEU A CA 1
ATOM 2226 C C . LEU A 1 294 ? 30.156 1.103 -7.558 1.00 36.90 292 LEU A C 1
ATOM 2227 O O . LEU A 1 294 ? 31.222 1.464 -7.053 1.00 36.80 292 LEU A O 1
ATOM 2232 N N . GLU A 1 295 ? 29.873 1.259 -8.849 1.00 37.31 293 GLU A N 1
ATOM 2233 C CA . GLU A 1 295 ? 30.814 1.864 -9.791 1.00 38.25 293 GLU A CA 1
ATOM 2234 C C . GLU A 1 295 ? 31.010 3.347 -9.495 1.00 36.15 293 GLU A C 1
ATOM 2235 O O . GLU A 1 295 ? 32.141 3.824 -9.383 1.00 37.68 293 GLU A O 1
ATOM 2241 N N . ALA A 1 296 ? 29.907 4.076 -9.377 1.00 33.82 294 ALA A N 1
ATOM 2242 C CA . ALA A 1 296 ? 29.968 5.498 -9.082 1.00 31.44 294 ALA A CA 1
ATOM 2243 C C . ALA A 1 296 ? 30.630 5.725 -7.721 1.00 28.75 294 ALA A C 1
ATOM 2244 O O . ALA A 1 296 ? 31.437 6.640 -7.562 1.00 27.40 294 ALA A O 1
ATOM 2246 N N . ALA A 1 297 ? 30.299 4.875 -6.751 1.00 26.42 295 ALA A N 1
ATOM 2247 C CA . ALA A 1 297 ? 30.848 4.996 -5.397 1.00 23.91 295 ALA A CA 1
ATOM 2248 C C . ALA A 1 297 ? 32.365 4.840 -5.346 1.00 25.13 295 ALA A C 1
ATOM 2249 O O . ALA A 1 297 ? 33.048 5.595 -4.649 1.00 22.80 295 ALA A O 1
ATOM 2251 N N . GLY A 1 298 ? 32.890 3.862 -6.079 1.00 24.67 296 GLY A N 1
ATOM 2252 C CA . GLY A 1 298 ? 34.328 3.640 -6.101 1.00 27.35 296 GLY A CA 1
ATOM 2253 C C . GLY A 1 298 ? 35.088 4.847 -6.621 1.00 27.92 296 GLY A C 1
ATOM 2254 O O . GLY A 1 298 ? 36.263 5.037 -6.301 1.00 30.58 296 GLY A O 1
ATOM 2255 N N . LYS A 1 299 ? 34.420 5.665 -7.425 1.00 27.05 297 LYS A N 1
ATOM 2256 C CA . LYS A 1 299 ? 35.030 6.869 -7.976 1.00 27.51 297 LYS A CA 1
ATOM 2257 C C . LYS A 1 299 ? 34.804 8.031 -7.013 1.00 25.59 297 LYS A C 1
ATOM 2258 O O . LYS A 1 299 ? 35.715 8.815 -6.738 1.00 23.34 297 LYS A O 1
ATOM 2264 N N . LEU A 1 300 ? 33.581 8.137 -6.502 1.00 23.00 298 LEU A N 1
ATOM 2265 C CA . LEU A 1 300 ? 33.239 9.197 -5.567 1.00 20.74 298 LEU A CA 1
ATOM 2266 C C . LEU A 1 300 ? 34.120 9.135 -4.325 1.00 19.20 298 LEU A C 1
ATOM 2267 O O . LEU A 1 300 ? 34.479 10.170 -3.755 1.00 18.66 298 LEU A O 1
ATOM 2272 N N . LYS A 1 301 ? 34.464 7.921 -3.906 1.00 18.31 299 LYS A N 1
ATOM 2273 C CA . LYS A 1 301 ? 35.314 7.726 -2.731 1.00 19.09 299 LYS A CA 1
ATOM 2274 C C . LYS A 1 301 ? 36.622 8.506 -2.882 1.00 18.98 299 LYS A C 1
ATOM 2275 O O . LYS A 1 301 ? 37.173 9.011 -1.899 1.00 17.84 299 LYS A O 1
ATOM 2281 N N . ASN A 1 302 ? 37.104 8.616 -4.119 1.00 18.59 300 ASN A N 1
ATOM 2282 C CA . ASN A 1 302 ? 38.360 9.307 -4.403 1.00 17.36 300 ASN A CA 1
ATOM 2283 C C . ASN A 1 302 ? 38.244 10.825 -4.406 1.00 17.18 300 ASN A C 1
ATOM 2284 O O . ASN A 1 302 ? 39.242 11.517 -4.581 1.00 16.55 300 ASN A O 1
ATOM 2289 N N . GLN A 1 303 ? 37.032 11.336 -4.214 1.00 15.65 301 GLN A N 1
ATOM 2290 C CA . GLN A 1 303 ? 36.800 12.774 -4.228 1.00 17.44 301 GLN A CA 1
ATOM 2291 C C . GLN A 1 303 ? 36.239 13.238 -2.895 1.00 16.98 301 GLN A C 1
ATOM 2292 O O . GLN A 1 303 ? 35.557 14.254 -2.812 1.00 18.69 301 GLN A O 1
ATOM 2298 N N . VAL A 1 304 ? 36.521 12.459 -1.859 1.00 15.85 302 VAL A N 1
ATOM 2299 C CA . VAL A 1 304 ? 36.084 12.775 -0.510 1.00 15.70 302 VAL A CA 1
ATOM 2300 C C . VAL A 1 304 ? 37.264 13.382 0.222 1.00 15.74 302 VAL A C 1
ATOM 2301 O O . VAL A 1 304 ? 38.367 12.831 0.200 1.00 17.75 302 VAL A O 1
ATOM 2305 N N . SER A 1 305 ? 37.034 14.526 0.855 1.00 15.42 303 SER A N 1
ATOM 2306 C CA . SER A 1 305 ? 38.083 15.187 1.615 1.00 17.23 303 SER A CA 1
ATOM 2307 C C . SER A 1 305 ? 37.969 14.807 3.079 1.00 17.86 303 SER A C 1
ATOM 2308 O O . SER A 1 305 ? 36.870 14.743 3.629 1.00 17.55 303 SER A O 1
ATOM 2311 N N . ILE A 1 306 ? 39.110 14.542 3.701 1.00 19.12 304 ILE A N 1
ATOM 2312 C CA . ILE A 1 306 ? 39.135 14.209 5.115 1.00 23.14 304 ILE A CA 1
ATOM 2313 C C . ILE A 1 306 ? 40.239 15.017 5.757 1.00 24.52 304 ILE A C 1
ATOM 2314 O O . ILE A 1 306 ? 41.404 14.929 5.360 1.00 25.87 304 ILE A O 1
ATOM 2319 N N . ILE A 1 307 ? 39.854 15.812 6.745 1.00 24.98 305 ILE A N 1
ATOM 2320 C CA . ILE A 1 307 ? 40.784 16.659 7.461 1.00 27.82 305 ILE A CA 1
ATOM 2321 C C . ILE A 1 307 ? 40.689 16.366 8.946 1.00 27.05 305 ILE A C 1
ATOM 2322 O O . ILE A 1 307 ? 39.598 16.267 9.507 1.00 26.92 305 ILE A O 1
ATOM 2327 N N . GLN A 1 308 ? 41.842 16.229 9.579 1.00 26.60 306 GLN A N 1
ATOM 2328 C CA . GLN A 1 308 ? 41.884 15.969 11.003 1.00 26.27 306 GLN A CA 1
ATOM 2329 C C . GLN A 1 308 ? 41.691 17.308 11.711 1.00 26.72 306 GLN A C 1
ATOM 2330 O O . GLN A 1 308 ? 42.334 18.304 11.359 1.00 26.00 306 GLN A O 1
ATOM 2336 N N . LEU A 1 309 ? 40.789 17.336 12.688 1.00 24.57 307 LEU A N 1
ATOM 2337 C CA . LEU A 1 309 ? 40.513 18.550 13.452 1.00 24.88 307 LEU A CA 1
ATOM 2338 C C . LEU A 1 309 ? 41.397 18.531 14.692 1.00 27.96 307 LEU A C 1
ATOM 2339 O O . LEU A 1 309 ? 41.303 17.614 15.510 1.00 26.71 307 LEU A O 1
ATOM 2344 N N . GLU A 1 310 ? 42.259 19.535 14.824 1.00 29.19 308 GLU A N 1
ATOM 2345 C CA . GLU A 1 310 ? 43.171 19.620 15.963 1.00 34.62 308 GLU A CA 1
ATOM 2346 C C . GLU A 1 310 ? 42.518 20.217 17.203 1.00 35.81 308 GLU A C 1
ATOM 2347 O O . GLU A 1 310 ? 41.374 20.708 17.100 1.00 38.07 308 GLU A O 1
#

Radius of gyration: 18.96 Å; Cα contacts (8 Å, |Δi|>4): 671; chains: 1; bounding box: 51×44×42 Å

Secondary structure (DSSP, 8-state):
--EEEEESS-EEEEEEEESSS--TTS----SEEEEEEESHHHHHHHHHHHHT--EEEEEEEESTTHHHHHHHHHHTT--B--EEETT---EEEEEEEETT-S----B---PPPPHHHHHHHHHHHHHH--TT--EEESPPPTT--HHHHHHHHHHHHHHT---EEE--HHHHHHHH---SEE--BTTGGGGGS-TT---HHHHHHHHTTT-SEEEEE-GGG-EEEEETTEEEEEEPPP---S--TTHHHHHHHHHHHHH---HHHHHHHHHHHHHHH---SSS---HHHHHHHGGG-EEEE--

CATH classification: 3.40.1190.20

B-factor: mean 26.98, std 9.39, range [12.81, 72.71]

Organism: Listeria innocua serovar 6a (strain ATCC BAA-680 / CLIP 11262) (NCBI:txid272626)

Sequence (303 aa):
SLIYTITLNPAIDRLLFIRGELEKRKTNRVIKTEFDCGGKGLHVSGVLSKFGIKNEALGIAGSDNLDKLYAILKEKHINHDFLVEAGTSTRECFVVLSDDTNGSTIPEAGFTVSQTNKDNLLKQIAKKVKKEDVVIAGSPPPHYTLSDFKELLRTVKATGAFLGCDNSGEYLNLAVEGVDFIKPNEDEVIAILDEKTNSLEENIRTLAEKIPYLVVSLGAKGSICAHNGKLYQVIPPKVQERNDTGAGDVFVGAFIAGLANPITETLKVATGCSASKVQQDSSSFDLEAAGKLKNQVSIIQLE

InterPro domains:
  IPR011611 Carbohydrate kinase PfkB [PF00294] (9-288)
  IPR017583 Tagatose/fructose phosphokinase [PIRSF000535] (1-304)
  IPR017583 Tagatose/fructose phosphokinase [PTHR46566] (1-308)
  IPR017583 Tagatose/fructose phosphokinase [TIGR03168] (2-304)
  IPR017583 Tagatose/fructose phosphokinase [cd01164] (1-286)
  IPR029056 Ribokinase-like [G3DSA:3.40.1190.20] (1-310)
  IPR029056 Ribokinase-like [SSF53613] (1-288)